Protein 2QML (pdb70)

Organism: Halalkalibacterium halodurans (strain ATCC BAA-125 / DSM 18197 / FERM 7344 / JCM 9153 / C-125) (NCBI:txid272558)

Sequence (184 aa):
DKLAPFEVFDHVVNKKLSFRHVTDDVDLHSWHEEHVIPYWKLNIPLVDYKKKHLQTFLNDDHQQTLVGAIINGVPSYWESYWVKEDIIANYYPFEEHDQGIHLLIGPQEEYLGQGLIYPLLLAIQQQKFQEPDTNTIVAEPDRRNKKIHVFKKCGFQPVKEVELPDKIGLLKCEQNNVFEEKRWSSDWKNKF

Radius of gyration: 15.86 Å; Cα contacts (8 Å, |Δi|>4): 292; chains: 1; bounding box: 46×38×34 Å

Structure (mmCIF, N/CA/C/O backbone):
data_2QML
#
_entry.id   2QML
#
_cell.length_a   80.780
_cell.length_b   80.780
_cell.length_c   70.560
_cell.angle_alpha   90.000
_cell.angle_beta   90.000
_cell.angle_gamma   90.000
#
_symmetry.space_group_name_H-M   'P 41 21 2'
#
loop_
_entity.id
_entity.type
_entity.pdbx_description
1 polymer 'BH2621 protein'
2 non-polymer 'CHLORIDE ION'
3 non-polymer GLYCEROL
4 water water
#
loop_
_atom_site.group_PDB
_atom_site.id
_atom_site.type_symbol
_atom_site.label_atom_id
_atom_site.label_alt_id
_atom_site.label_comp_id
_atom_site.label_asym_id
_atom_site.label_entity_id
_atom_site.label_seq_id
_atom_site.pdbx_PDB_ins_code
_atom_site.Cartn_x
_atom_site.Cartn_y
_atom_site.Cartn_z
_atom_site.occupancy
_atom_site.B_iso_or_equiv
_atom_site.auth_seq_id
_atom_site.auth_comp_id
_atom_site.auth_asym_id
_atom_site.auth_atom_id
_atom_site.pdbx_PDB_model_num
ATOM 1 N N . ASP A 1 6 ? 67.620 68.013 31.440 1.00 48.78 5 ASP A N 1
ATOM 2 C CA . ASP A 1 6 ? 66.662 67.878 30.312 1.00 43.69 5 ASP A CA 1
ATOM 3 C C . ASP A 1 6 ? 66.445 66.414 29.933 1.00 42.29 5 ASP A C 1
ATOM 4 O O . ASP A 1 6 ? 65.745 66.146 28.942 1.00 45.77 5 ASP A O 1
ATOM 6 N N . LYS A 1 7 ? 67.025 65.484 30.703 1.00 34.89 6 LYS A N 1
ATOM 7 C CA . LYS A 1 7 ? 67.009 64.053 30.337 1.00 34.85 6 LYS A CA 1
ATOM 8 C C . LYS A 1 7 ? 65.736 63.353 30.718 1.00 29.49 6 LYS A C 1
ATOM 9 O O . LYS A 1 7 ? 65.098 63.694 31.698 1.00 29.40 6 LYS A O 1
ATOM 15 N N . LEU A 1 8 ? 65.363 62.356 29.937 1.00 23.97 7 LEU A N 1
ATOM 16 C CA . LEU A 1 8 ? 64.192 61.574 30.229 1.00 23.56 7 LEU A CA 1
ATOM 17 C C . LEU A 1 8 ? 64.472 60.763 31.481 1.00 25.32 7 LEU A C 1
ATOM 18 O O . LEU A 1 8 ? 65.464 60.056 31.563 1.00 24.60 7 LEU A O 1
ATOM 23 N N . ALA A 1 9 ? 63.618 60.856 32.483 1.00 25.83 8 ALA A N 1
ATOM 24 C CA . ALA A 1 9 ? 63.866 60.155 33.726 1.00 25.88 8 ALA A CA 1
ATOM 25 C C . ALA A 1 9 ? 63.613 58.657 33.664 1.00 22.24 8 ALA A C 1
ATOM 26 O O . ALA A 1 9 ? 62.695 58.196 32.974 1.00 23.03 8 ALA A O 1
ATOM 28 N N . PRO A 1 10 ? 64.349 57.899 34.486 1.00 22.47 9 PRO A N 1
ATOM 29 C CA . PRO A 1 10 ? 64.044 56.473 34.623 1.00 23.24 9 PRO A CA 1
ATOM 30 C C . PRO A 1 10 ? 62.672 56.258 35.266 1.00 22.43 9 PRO A C 1
ATOM 31 O O . PRO A 1 10 ? 62.185 57.135 36.015 1.00 24.49 9 PRO A O 1
ATOM 35 N N . PHE A 1 11 ? 62.069 55.117 34.945 1.00 22.19 10 PHE A N 1
ATOM 36 C CA . PHE A 1 11 ? 60.749 54.810 35.451 1.00 20.56 10 PHE A CA 1
ATOM 37 C C . PHE A 1 11 ? 60.498 53.325 35.481 1.00 21.61 10 PHE A C 1
ATOM 38 O O . PHE A 1 11 ? 61.186 52.561 34.830 1.00 22.61 10 PHE A O 1
ATOM 46 N N . GLU A 1 12 ? 59.544 52.924 36.291 1.00 20.04 11 GLU A N 1
ATOM 47 C CA . GLU A 1 12 ? 59.104 51.545 36.390 1.00 21.98 11 GLU A CA 1
ATOM 48 C C . GLU A 1 12 ? 57.578 51.522 36.490 1.00 22.78 11 GLU A C 1
ATOM 49 O O . GLU A 1 12 ? 56.973 52.201 37.335 1.00 23.32 11 GLU A O 1
ATOM 55 N N . VAL A 1 13 ? 56.946 50.724 35.636 1.00 21.08 12 VAL A N 1
ATOM 56 C CA . VAL A 1 13 ? 55.485 5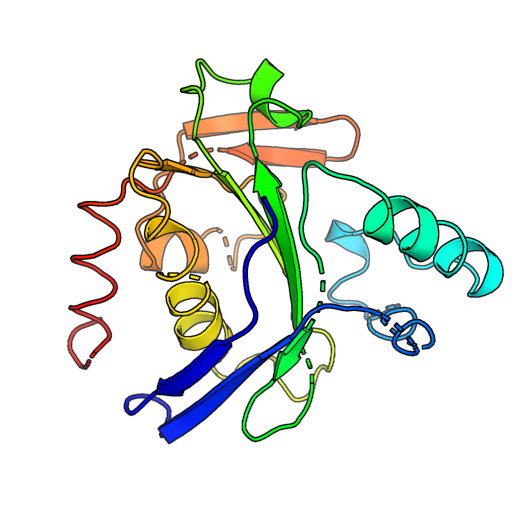0.591 35.645 1.00 23.29 12 VAL A CA 1
ATOM 57 C C . VAL A 1 13 ? 55.094 49.134 35.548 1.00 24.60 12 VAL A C 1
ATOM 58 O O . VAL A 1 13 ? 55.852 48.280 35.077 1.00 25.48 12 VAL A O 1
ATOM 62 N N . PHE A 1 14 ? 53.900 48.839 36.031 1.00 22.96 13 PHE A N 1
ATOM 63 C CA . PHE A 1 14 ? 53.300 47.543 35.814 1.00 25.14 13 PHE A CA 1
ATOM 64 C C . PHE A 1 14 ? 52.446 47.657 34.564 1.00 25.73 13 PHE A C 1
ATOM 65 O O . PHE A 1 14 ? 51.816 48.690 34.331 1.00 26.61 13 PHE A O 1
ATOM 73 N N . ASP A 1 15 ? 52.472 46.637 33.721 1.00 26.16 14 ASP A N 1
ATOM 74 C CA . ASP A 1 15 ? 51.515 46.584 32.603 1.00 25.39 14 ASP A CA 1
ATOM 75 C C . ASP A 1 15 ? 50.617 45.369 32.789 1.00 22.65 14 ASP A C 1
ATOM 76 O O . ASP A 1 15 ? 51.057 44.226 32.692 1.00 22.53 14 ASP A O 1
ATOM 81 N N . HIS A 1 16 ? 49.351 45.636 33.064 1.00 22.84 15 HIS A N 1
ATOM 82 C CA . HIS A 1 16 ? 48.408 44.590 33.410 1.00 22.46 15 HIS A CA 1
ATOM 83 C C . HIS A 1 16 ? 47.991 43.796 32.167 1.00 22.78 15 HIS A C 1
ATOM 84 O O . HIS A 1 16 ? 47.538 42.686 32.321 1.00 25.21 15 HIS A O 1
ATOM 91 N N . VAL A 1 17 ? 48.159 44.341 30.972 1.00 23.99 16 VAL A N 1
ATOM 92 C CA . VAL A 1 17 ? 47.791 43.645 29.751 1.00 24.42 16 VAL A CA 1
ATOM 93 C C . VAL A 1 17 ? 48.716 42.437 29.497 1.00 23.53 16 VAL A C 1
ATOM 94 O O . VAL A 1 17 ? 48.201 41.336 29.213 1.00 25.55 16 VAL A O 1
ATOM 98 N N . VAL A 1 18 ? 50.028 42.626 29.580 1.00 24.29 17 VAL A N 1
ATOM 99 C CA . VAL A 1 18 ? 50.993 41.542 29.420 1.00 25.48 17 VAL A CA 1
ATOM 100 C C . VAL A 1 18 ? 51.401 40.926 30.776 1.00 24.40 17 VAL A C 1
ATOM 101 O O . VAL A 1 18 ? 52.121 39.921 30.821 1.00 25.61 17 VAL A O 1
ATOM 105 N N . ASN A 1 19 ? 50.922 41.534 31.858 1.00 25.92 18 ASN A N 1
ATOM 106 C CA . ASN A 1 19 ? 51.198 41.120 33.230 1.00 27.23 18 ASN A CA 1
ATOM 107 C C . ASN A 1 19 ? 52.720 41.075 33.505 1.00 27.79 18 ASN A C 1
ATOM 108 O O . ASN A 1 19 ? 53.287 40.048 33.897 1.00 27.88 18 ASN A O 1
ATOM 113 N N . LYS A 1 20 ? 53.379 42.184 33.233 1.00 27.59 19 LYS A N 1
ATOM 114 C CA . LYS A 1 20 ? 54.800 42.311 33.420 1.00 28.08 19 LYS A CA 1
ATOM 115 C C . LYS A 1 20 ? 55.153 43.650 34.044 1.00 24.77 19 LYS A C 1
ATOM 116 O O . LYS A 1 20 ? 54.419 44.634 33.917 1.00 24.39 19 LYS A O 1
ATOM 122 N N . LYS A 1 21 ? 56.305 43.668 34.713 1.00 24.53 20 LYS A N 1
ATOM 123 C CA . LYS A 1 21 ? 56.939 44.873 35.227 1.00 25.57 20 LYS A CA 1
ATOM 124 C C . LYS A 1 21 ? 57.821 45.405 34.106 1.00 24.77 20 LYS A C 1
ATOM 125 O O . LYS A 1 21 ? 58.653 44.659 33.587 1.00 27.06 20 LYS A O 1
ATOM 131 N N . LEU A 1 22 ? 57.612 46.660 33.729 1.00 23.31 21 LEU A N 1
ATOM 132 C CA . LEU A 1 22 ? 58.418 47.329 32.722 1.00 23.41 21 LEU A CA 1
ATOM 133 C C . LEU A 1 22 ? 59.286 48.339 33.437 1.00 26.00 21 LEU A C 1
ATOM 134 O O . LEU A 1 22 ? 58.806 49.166 34.205 1.00 24.95 21 LEU A O 1
ATOM 139 N N . SER A 1 23 ? 60.573 48.271 33.196 1.00 22.66 22 SER A N 1
ATOM 140 C CA . SER A 1 23 ? 61.439 49.277 33.809 1.00 25.95 22 SER A CA 1
ATOM 141 C C . SER A 1 23 ? 62.501 49.776 32.834 1.00 26.91 22 SER A C 1
ATOM 142 O O . SER A 1 23 ? 63.077 49.041 32.025 1.00 27.11 22 SER A O 1
ATOM 145 N N . PHE A 1 24 ? 62.685 51.076 32.921 1.00 23.64 23 PHE A N 1
ATOM 146 C CA . PHE A 1 24 ? 63.596 51.820 32.041 1.00 24.06 23 PHE A CA 1
ATOM 147 C C . PHE A 1 24 ? 64.612 52.587 32.861 1.00 23.99 23 PHE A C 1
ATOM 148 O O . PHE A 1 24 ? 64.249 53.339 33.780 1.00 21.76 23 PHE A O 1
ATOM 156 N N . ARG A 1 25 ? 65.882 52.420 32.541 1.00 20.17 24 ARG A N 1
ATOM 157 C CA . ARG A 1 25 ? 66.956 53.072 33.245 1.00 21.65 24 ARG A CA 1
ATOM 158 C C . ARG A 1 25 ? 67.903 53.697 32.260 1.00 20.48 24 ARG A C 1
ATOM 159 O O . ARG A 1 25 ? 67.971 53.292 31.115 1.00 20.53 24 ARG A O 1
ATOM 167 N N . HIS A 1 26 ? 68.669 54.652 32.746 1.00 22.08 25 HIS A N 1
ATOM 168 C CA . HIS A 1 26 ? 69.713 55.273 31.953 1.00 21.93 25 HIS A CA 1
ATOM 169 C C . HIS A 1 26 ? 70.793 54.262 31.648 1.00 21.32 25 HIS A C 1
ATOM 170 O O . HIS A 1 26 ? 71.200 53.442 32.484 1.00 21.83 25 HIS A O 1
ATOM 177 N N . VAL A 1 27 ? 71.226 54.291 30.395 1.00 21.27 26 VAL A N 1
ATOM 178 C CA . VAL A 1 27 ? 72.381 53.534 30.004 1.00 20.37 26 VAL A CA 1
ATOM 179 C C . VAL A 1 27 ? 73.659 54.117 30.713 1.00 20.25 26 VAL A C 1
ATOM 180 O O . VAL A 1 27 ? 73.774 55.331 30.976 1.00 22.29 26 VAL A O 1
ATOM 184 N N . THR A 1 28 ? 74.612 53.239 30.993 1.00 22.70 27 THR A N 1
ATOM 185 C CA . THR A 1 28 ? 75.914 53.595 31.504 1.00 21.65 27 THR A CA 1
ATOM 186 C C . THR A 1 28 ? 76.977 52.852 30.709 1.00 24.76 27 THR A C 1
ATOM 187 O O . THR A 1 28 ? 76.674 51.951 29.962 1.00 23.47 27 THR A O 1
ATOM 199 N N . ASP A 1 30 ? 78.888 50.657 31.762 1.00 23.94 29 ASP A N 1
ATOM 200 C CA . ASP A 1 30 ? 78.866 49.247 32.140 1.00 25.06 29 ASP A CA 1
ATOM 201 C C . ASP A 1 30 ? 78.010 48.415 31.214 1.00 23.71 29 ASP A C 1
ATOM 202 O O . ASP A 1 30 ? 78.078 47.195 31.255 1.00 24.79 29 ASP A O 1
ATOM 207 N N . ASP A 1 31 ? 77.191 49.052 30.390 1.00 21.01 30 ASP A N 1
ATOM 208 C CA . ASP A 1 31 ? 76.320 48.355 29.470 1.00 21.66 30 ASP A CA 1
ATOM 209 C C . ASP A 1 31 ? 76.940 48.116 28.120 1.00 22.53 30 ASP A C 1
ATOM 210 O O . ASP A 1 31 ? 76.292 47.496 27.291 1.00 22.00 30 ASP A O 1
ATOM 215 N N . VAL A 1 32 ? 78.196 48.503 27.943 1.00 21.49 31 VAL A N 1
ATOM 216 C CA . VAL A 1 32 ? 78.786 48.485 26.605 1.00 21.80 31 VAL A CA 1
ATOM 217 C C . VAL A 1 32 ? 78.862 47.094 26.003 1.00 21.17 31 VAL A C 1
ATOM 218 O O . VAL A 1 32 ? 78.595 46.968 24.800 1.00 19.50 31 VAL A O 1
ATOM 222 N N . ASP A 1 33 ? 79.244 46.078 26.765 1.00 20.86 32 ASP A N 1
ATOM 223 C CA . ASP A 1 33 ? 79.336 44.734 26.193 1.00 22.38 32 ASP A CA 1
ATOM 224 C C . ASP A 1 33 ? 77.957 44.203 25.757 1.00 19.25 32 ASP A C 1
ATOM 225 O O . ASP A 1 33 ? 7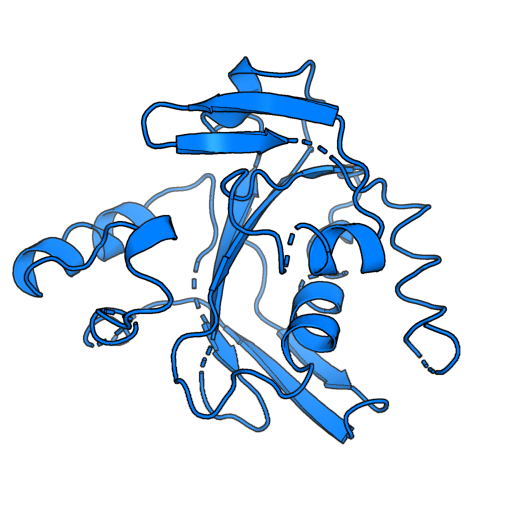7.818 43.572 24.700 1.00 21.36 32 ASP A O 1
ATOM 238 N N . LEU A 1 35 ? 75.203 45.986 25.034 1.00 21.03 34 LEU A N 1
ATOM 239 C CA . LEU A 1 35 ? 74.696 46.789 23.921 1.00 22.55 34 LEU A CA 1
ATOM 240 C C . LEU A 1 35 ? 75.434 46.411 22.615 1.00 21.40 34 LEU A C 1
ATOM 241 O O . LEU A 1 35 ? 74.824 46.283 21.531 1.00 19.18 34 LEU A O 1
ATOM 246 N N . HIS A 1 36 ? 76.751 46.223 22.715 1.00 21.99 35 HIS A N 1
ATOM 247 C CA . HIS A 1 36 ? 77.574 45.778 21.569 1.00 22.31 35 HIS A CA 1
ATOM 248 C C . HIS A 1 36 ? 77.057 44.452 20.986 1.00 22.57 35 HIS A C 1
ATOM 249 O O . HIS A 1 36 ? 76.954 44.280 19.780 1.00 20.31 35 HIS A O 1
ATOM 256 N N . SER A 1 37 ? 76.692 43.512 21.857 1.00 20.69 36 SER A N 1
ATOM 257 C CA . SER A 1 37 ? 76.098 42.237 21.441 1.00 22.19 36 SER A CA 1
ATOM 258 C C . SER A 1 37 ? 74.753 42.468 20.701 1.00 21.50 36 SER A C 1
ATOM 259 O O . SER A 1 37 ? 74.492 41.889 19.624 1.00 19.83 36 SER A O 1
ATOM 262 N N . TRP A 1 38 ? 73.915 43.332 21.237 1.00 21.18 37 TRP A N 1
ATOM 263 C CA . TRP A 1 38 ? 72.646 43.644 20.570 1.00 21.26 37 TRP A CA 1
ATOM 264 C C . TRP A 1 38 ? 72.838 44.246 19.185 1.00 19.75 37 TRP A C 1
ATOM 265 O O . TRP A 1 38 ? 72.087 43.906 18.251 1.00 21.61 37 TRP A O 1
ATOM 284 N N . HIS A 1 40 ? 75.090 43.563 17.145 1.00 20.42 39 HIS A N 1
ATOM 285 C CA . HIS A 1 40 ? 75.515 42.512 16.248 1.00 22.17 39 HIS A CA 1
ATOM 286 C C . HIS A 1 40 ? 74.372 41.527 15.923 1.00 22.83 39 HIS A C 1
ATOM 287 O O . HIS A 1 40 ? 74.568 40.552 15.222 1.00 23.61 39 HIS A O 1
ATOM 294 N N . GLU A 1 41 ? 73.168 41.761 16.423 1.00 21.71 40 GLU A N 1
ATOM 295 C CA . GLU A 1 41 ? 72.050 40.878 16.086 1.00 22.84 40 GLU A CA 1
ATOM 296 C C . GLU A 1 41 ? 71.618 41.1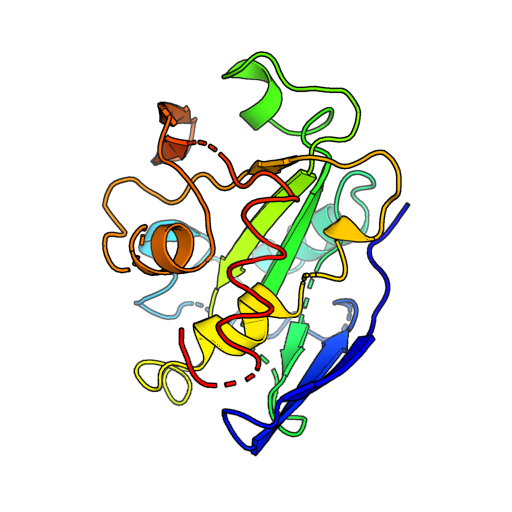19 14.652 1.00 21.65 40 GLU A C 1
ATOM 297 O O . GLU A 1 41 ? 71.499 42.283 14.212 1.00 22.22 40 GLU A O 1
ATOM 303 N N . GLU A 1 42 ? 71.274 40.043 13.946 1.00 23.04 41 GLU A N 1
ATOM 304 C CA . GLU A 1 42 ? 70.903 40.134 12.529 1.00 24.86 41 GLU A CA 1
ATOM 305 C C . GLU A 1 42 ? 69.683 40.980 12.297 1.00 23.00 41 GLU A C 1
ATOM 306 O O . GLU A 1 42 ? 69.607 41.649 11.269 1.00 24.59 41 GLU A O 1
ATOM 312 N N . HIS A 1 43 ? 68.720 41.003 13.225 1.00 23.61 42 HIS A N 1
ATOM 313 C CA . HIS A 1 43 ? 67.531 41.840 13.053 1.00 23.69 42 HIS A CA 1
ATOM 314 C C . HIS A 1 43 ? 67.764 43.338 13.322 1.00 25.12 42 HIS A C 1
ATOM 315 O O . HIS A 1 43 ? 66.921 44.152 13.046 1.00 28.21 42 HIS A O 1
ATOM 322 N N . VAL A 1 44 ? 68.902 43.674 13.925 1.00 24.61 43 VAL A N 1
ATOM 323 C CA . VAL A 1 44 ? 69.239 45.036 14.275 1.00 21.91 43 VAL A CA 1
ATOM 324 C C . VAL A 1 44 ? 70.185 45.705 13.257 1.00 22.27 43 VAL A C 1
ATOM 325 O O . VAL A 1 44 ? 69.963 46.869 12.894 1.00 22.56 43 VAL A O 1
ATOM 329 N N . ILE A 1 45 ? 71.160 44.942 12.776 1.00 22.90 44 ILE A N 1
ATOM 330 C CA . ILE A 1 45 ? 72.231 45.430 11.898 1.00 22.52 44 ILE A CA 1
ATOM 331 C C . ILE A 1 45 ? 71.727 46.286 10.716 1.00 22.82 44 ILE A C 1
ATOM 332 O O . ILE A 1 45 ? 72.215 47.379 10.496 1.00 22.68 44 ILE A O 1
ATOM 337 N N . PRO A 1 46 ? 70.711 45.800 9.976 1.00 23.45 45 PRO A N 1
ATOM 338 C CA . PRO A 1 46 ? 70.316 46.604 8.794 1.00 25.96 45 PRO A CA 1
ATOM 339 C C . PRO A 1 46 ? 69.810 47.994 9.079 1.00 25.97 45 PRO A C 1
ATOM 340 O O . PRO A 1 46 ? 69.925 48.857 8.214 1.00 26.13 45 PRO A O 1
ATOM 344 N N . TYR A 1 47 ? 69.272 48.209 10.273 1.00 21.93 46 TYR A N 1
ATOM 345 C CA . TYR A 1 47 ? 68.664 49.462 10.646 1.00 24.38 46 TYR A CA 1
ATOM 346 C C . TYR A 1 47 ? 69.558 50.368 11.490 1.00 27.41 46 TYR A C 1
ATOM 347 O O . TYR A 1 47 ? 69.380 51.572 11.495 1.00 30.23 46 TYR A O 1
ATOM 356 N N . TRP A 1 48 ? 70.503 49.796 12.197 1.00 23.53 47 TRP A N 1
ATOM 357 C CA . TRP A 1 48 ? 71.397 50.531 13.098 1.00 24.10 47 TRP A CA 1
ATOM 358 C C . TRP A 1 48 ? 72.823 50.664 12.594 1.00 25.86 47 TRP A C 1
ATOM 359 O O . TRP A 1 48 ? 73.478 51.674 12.882 1.00 24.07 47 TRP A O 1
ATOM 370 N N . LYS A 1 49 ? 73.306 49.651 11.864 1.00 23.79 48 LYS A N 1
ATOM 371 C CA . LYS A 1 49 ? 74.613 49.685 11.233 1.00 25.60 48 LYS A CA 1
ATOM 372 C C . LYS A 1 49 ? 75.733 49.934 12.243 1.00 23.53 48 LYS A C 1
ATOM 373 O O . LYS A 1 49 ? 76.660 50.709 11.986 1.00 25.30 48 LYS A O 1
ATOM 379 N N . LEU A 1 50 ? 75.611 49.321 13.423 1.00 21.48 49 LEU A N 1
ATOM 380 C CA . LEU A 1 50 ? 76.623 49.470 14.493 1.00 21.27 49 LEU A CA 1
ATOM 381 C C . LEU A 1 50 ? 77.267 48.127 14.871 1.00 21.95 49 LEU A C 1
ATOM 382 O O . LEU A 1 50 ? 77.743 47.943 16.006 1.00 22.84 49 LEU A O 1
ATOM 387 N N . ASN A 1 51 ? 77.338 47.224 13.892 1.00 25.64 50 ASN A N 1
ATOM 388 C CA . ASN A 1 51 ? 78.040 45.958 14.038 1.00 23.64 50 ASN A CA 1
ATOM 389 C C . ASN A 1 51 ? 79.514 46.268 13.771 1.00 24.30 50 ASN A C 1
ATOM 390 O O . ASN A 1 51 ? 80.077 45.968 12.745 1.00 25.14 50 ASN A O 1
ATOM 395 N N . ILE A 1 52 ? 80.099 46.903 14.763 1.00 21.46 51 ILE A N 1
ATOM 396 C CA . ILE A 1 52 ? 81.467 47.374 14.737 1.00 20.19 51 ILE A CA 1
ATOM 397 C C . ILE A 1 52 ? 82.266 46.790 15.905 1.00 19.47 51 ILE A C 1
ATOM 398 O O . ILE A 1 52 ? 81.663 46.259 16.881 1.00 21.99 51 ILE A O 1
ATOM 403 N N . PRO A 1 53 ? 83.612 46.873 15.830 1.00 20.71 52 PRO A N 1
ATOM 404 C CA . PRO A 1 53 ? 84.451 46.393 16.928 1.00 20.35 52 PRO A CA 1
ATOM 405 C C . PRO A 1 53 ? 84.079 47.043 18.253 1.00 20.87 52 PRO A C 1
ATOM 406 O O . PRO A 1 53 ? 83.632 48.225 18.300 1.00 20.50 52 PRO A O 1
ATOM 410 N N . LEU A 1 54 ? 84.198 46.256 19.321 1.00 20.10 53 LEU A N 1
ATOM 411 C CA . LEU A 1 54 ? 83.901 46.714 20.681 1.00 20.79 53 LEU A CA 1
ATOM 412 C C . LEU A 1 54 ? 84.635 48.042 21.027 1.00 21.65 53 LEU A C 1
ATOM 413 O O . LEU A 1 54 ? 84.008 48.929 21.572 1.00 20.27 53 LEU A O 1
ATOM 418 N N . VAL A 1 55 ? 85.903 48.191 20.626 1.00 22.27 54 VAL A N 1
ATOM 419 C CA . VAL A 1 55 ? 86.664 49.399 20.899 1.00 22.85 54 VAL A CA 1
ATOM 420 C C . VAL A 1 55 ? 85.974 50.642 20.315 1.00 21.88 54 VAL A C 1
ATOM 421 O O . VAL A 1 55 ? 85.894 51.683 20.954 1.00 20.61 54 VAL A O 1
ATOM 425 N N . ASP A 1 56 ? 85.455 50.503 19.113 1.00 21.11 55 ASP A N 1
ATOM 426 C CA . ASP A 1 56 ? 84.764 51.602 18.449 1.00 20.95 55 ASP A CA 1
ATOM 427 C C . ASP A 1 56 ? 83.401 51.829 19.077 1.00 21.98 55 ASP A C 1
ATOM 428 O O . ASP A 1 56 ? 83.002 52.996 19.285 1.00 20.85 55 ASP A O 1
ATOM 433 N N . TYR A 1 57 ? 82.666 50.739 19.337 1.00 21.38 56 TYR A N 1
ATOM 434 C CA . TYR A 1 57 ? 81.355 50.866 19.961 1.00 20.74 56 TYR A CA 1
ATOM 435 C C . TYR A 1 57 ? 81.478 51.604 21.302 1.00 21.73 56 TYR A C 1
ATOM 436 O O . TYR A 1 57 ? 80.657 52.454 21.586 1.00 20.94 56 TYR A O 1
ATOM 445 N N . LYS A 1 58 ? 82.506 51.304 22.085 1.00 22.00 57 LYS A N 1
ATOM 446 C CA . LYS A 1 58 ? 82.772 52.009 23.346 1.00 22.10 57 LYS A CA 1
ATOM 447 C C . LYS A 1 58 ? 82.884 53.539 23.141 1.00 22.28 57 LYS A C 1
ATOM 448 O O . LYS A 1 58 ? 82.229 54.326 23.851 1.00 22.10 57 LYS A O 1
ATOM 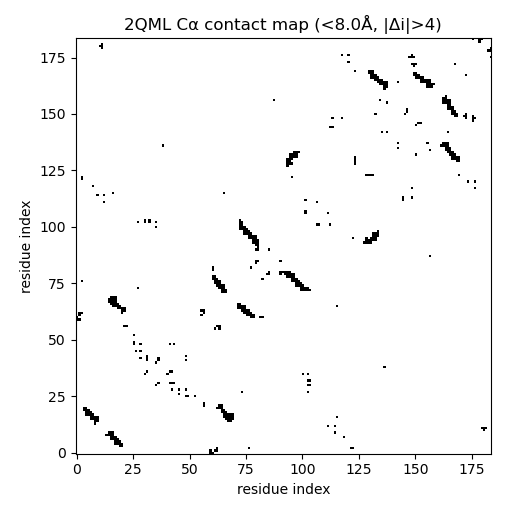454 N N A LYS A 1 59 ? 83.662 53.942 22.140 0.50 20.45 58 LYS A N 1
ATOM 455 N N B LYS A 1 59 ? 83.653 53.948 22.163 0.50 20.13 58 LYS A N 1
ATOM 456 C CA A LYS A 1 59 ? 83.883 55.358 21.824 0.50 22.15 58 LYS A CA 1
ATOM 457 C CA B LYS A 1 59 ? 83.817 55.330 21.868 0.50 21.11 58 LYS A CA 1
ATOM 458 C C A LYS A 1 59 ? 82.574 56.012 21.378 0.50 22.57 58 LYS A C 1
ATOM 459 C C B LYS A 1 59 ? 82.531 55.979 21.428 0.50 21.72 58 LYS A C 1
ATOM 460 O O A LYS A 1 59 ? 82.303 57.166 21.703 0.50 20.70 58 LYS A O 1
ATOM 461 O O B LYS A 1 59 ? 82.254 57.059 21.785 0.50 20.42 58 LYS A O 1
ATOM 472 N N . HIS A 1 60 ? 81.791 55.296 20.588 1.00 20.64 59 HIS A N 1
ATOM 473 C CA . HIS A 1 60 ? 80.501 55.802 20.174 1.00 19.26 59 HIS A CA 1
ATOM 474 C C . HIS A 1 60 ? 79.529 55.956 21.352 1.00 21.93 59 HIS A C 1
ATOM 475 O O . HIS A 1 60 ? 78.870 56.986 21.491 1.00 20.22 59 HIS A O 1
ATOM 482 N N . LEU A 1 61 ? 79.414 54.921 22.160 1.00 21.51 60 LEU A N 1
ATOM 483 C CA . LEU A 1 61 ? 78.506 54.971 23.287 1.00 22.24 60 LEU A CA 1
ATOM 484 C C . LEU A 1 61 ? 78.879 56.114 24.229 1.00 22.53 60 LEU A C 1
ATOM 485 O O . LEU A 1 61 ? 78.004 56.869 24.679 1.00 22.70 60 LEU A O 1
ATOM 490 N N . GLN A 1 62 ? 80.157 56.283 24.511 1.00 21.90 61 GLN A N 1
ATOM 491 C CA . GLN A 1 62 ? 80.632 57.397 25.342 1.00 23.55 61 GLN A CA 1
ATOM 492 C C . GLN A 1 62 ? 80.228 58.749 24.790 1.00 24.35 61 GLN A C 1
ATOM 493 O O . GLN A 1 62 ? 79.735 59.601 25.521 1.00 23.65 61 GLN A O 1
ATOM 499 N N . THR A 1 63 ? 80.360 58.935 23.477 1.00 23.40 62 THR A N 1
ATOM 500 C CA . THR A 1 63 ? 80.008 60.187 22.853 1.00 22.53 62 THR A CA 1
ATOM 501 C C . THR A 1 63 ? 78.496 60.442 23.015 1.00 22.99 62 THR A C 1
ATOM 502 O O . THR A 1 63 ? 78.091 61.542 23.380 1.00 21.56 62 THR A O 1
ATOM 506 N N . PHE A 1 64 ? 77.677 59.436 22.775 1.00 22.40 63 PHE A N 1
ATOM 507 C CA . PHE A 1 64 ? 76.216 59.560 22.886 1.00 21.83 63 PHE A CA 1
ATOM 508 C C . PHE A 1 64 ? 75.785 59.802 24.313 1.00 23.21 63 PHE A C 1
ATOM 509 O O . PHE A 1 64 ? 74.890 60.579 24.529 1.00 24.25 63 PHE A O 1
ATOM 517 N N . LEU A 1 65 ? 76.472 59.211 25.273 1.00 20.50 64 LEU A N 1
ATOM 518 C CA . LEU A 1 65 ? 76.154 59.441 26.705 1.00 22.99 64 LEU A CA 1
ATOM 519 C C . LEU A 1 65 ? 76.484 60.864 27.138 1.00 26.64 64 LEU A C 1
ATOM 520 O O . LEU A 1 65 ? 75.845 61.380 28.059 1.00 28.91 64 LEU A O 1
ATOM 525 N N . ASN A 1 66 ? 77.425 61.518 26.471 1.00 26.71 65 ASN A N 1
ATOM 526 C CA . ASN A 1 66 ? 77.794 62.904 26.764 1.00 27.64 65 ASN A CA 1
ATOM 527 C C . ASN A 1 66 ? 77.016 63.916 25.899 1.00 30.21 65 ASN A C 1
ATOM 528 O O . ASN A 1 66 ? 77.296 65.095 25.994 1.00 36.34 65 ASN A O 1
ATOM 533 N N . ASP A 1 67 ? 76.064 63.473 25.074 1.00 27.70 66 ASP A N 1
ATOM 534 C CA . ASP A 1 67 ? 75.255 64.285 24.129 1.00 28.54 66 ASP A CA 1
ATOM 535 C C . ASP A 1 67 ? 74.033 64.784 24.869 1.00 36.70 66 ASP A C 1
ATOM 536 O O . ASP A 1 67 ? 73.235 63.997 25.376 1.00 35.31 66 ASP A O 1
ATOM 541 N N . ASP A 1 68 ? 73.866 66.100 24.872 1.00 37.79 67 ASP A N 1
ATOM 542 C CA . ASP A 1 68 ? 72.830 66.720 25.691 1.00 38.40 67 ASP A CA 1
ATOM 543 C C . ASP A 1 68 ? 71.431 66.775 25.092 1.00 34.38 67 ASP A C 1
ATOM 544 O O . ASP A 1 68 ? 70.497 67.066 25.808 1.00 34.76 67 ASP A O 1
ATOM 549 N N . HIS A 1 69 ? 71.279 66.507 23.801 1.00 33.29 68 HIS A N 1
ATOM 550 C CA . HIS A 1 69 ? 69.952 66.522 23.198 1.00 33.27 68 HIS A CA 1
ATOM 551 C C . HIS A 1 69 ? 69.244 65.182 23.304 1.00 30.70 68 HIS A C 1
ATOM 552 O O . HIS A 1 69 ? 68.115 65.087 22.837 1.00 29.54 68 HIS A O 1
ATOM 559 N N A GLN A 1 70 ? 69.890 64.159 23.892 0.50 29.42 69 GLN A N 1
ATOM 560 N N B GLN A 1 70 ? 69.854 64.193 23.974 0.50 29.81 69 GLN A N 1
ATOM 561 C CA A GLN A 1 70 ? 69.280 62.847 23.981 0.50 26.02 69 GLN A CA 1
ATOM 562 C CA B GLN A 1 70 ? 69.286 62.871 24.016 0.50 26.97 69 GLN A CA 1
ATOM 563 C C A GLN A 1 70 ? 69.554 62.097 25.297 0.50 23.66 69 GLN A C 1
ATOM 564 C C B GLN A 1 70 ? 69.545 62.109 25.322 0.50 24.07 69 GLN A C 1
ATOM 565 O O A GLN A 1 70 ? 70.477 62.413 26.034 0.50 24.73 69 GLN A O 1
ATOM 566 O O B GLN A 1 70 ? 70.461 62.414 26.072 0.50 25.04 69 GLN A O 1
ATOM 577 N N . THR A 1 71 ? 68.676 61.121 25.555 1.00 22.21 70 THR A N 1
ATOM 578 C CA . THR A 1 71 ? 68.741 60.216 26.693 1.00 22.18 70 THR A CA 1
ATOM 579 C C . THR A 1 71 ? 68.762 58.805 26.143 1.00 21.26 70 THR A C 1
ATOM 580 O O . THR A 1 71 ? 67.930 58.469 25.298 1.00 21.47 70 THR A O 1
ATOM 584 N N . LEU A 1 72 ? 69.753 58.012 26.555 1.00 19.84 71 LEU A N 1
ATOM 585 C CA . LEU A 1 72 ? 69.859 56.591 26.203 1.00 21.11 71 LEU A CA 1
ATOM 586 C C . LEU A 1 72 ? 69.328 55.765 27.337 1.00 19.81 71 LEU A C 1
ATOM 587 O O . LEU A 1 72 ? 69.776 55.946 28.502 1.00 20.04 71 LEU A O 1
ATOM 608 N N . VAL A 1 74 ? 67.874 51.656 28.712 1.00 19.81 73 VAL A N 1
ATOM 609 C CA . VAL A 1 74 ? 67.693 50.240 28.602 1.00 21.91 73 VAL A CA 1
ATOM 610 C C . VAL A 1 74 ? 66.280 50.013 29.106 1.00 20.97 73 VAL A C 1
ATOM 611 O O . VAL A 1 74 ? 65.948 50.522 30.206 1.00 22.02 73 VAL A O 1
ATOM 615 N N . GLY A 1 75 ? 65.459 49.238 28.397 1.00 21.69 74 GLY A N 1
ATOM 616 C CA . GLY A 1 75 ? 64.156 48.831 28.856 1.00 20.85 74 GLY A CA 1
ATOM 617 C C . GLY A 1 75 ? 64.198 47.325 29.195 1.00 21.81 74 GLY A C 1
ATOM 618 O O . GLY A 1 75 ? 64.825 46.532 28.488 1.00 22.01 74 GLY A O 1
ATOM 619 N N . ALA A 1 76 ? 63.552 46.964 30.297 1.00 22.97 75 ALA A N 1
ATOM 620 C CA . ALA A 1 76 ? 63.557 45.624 30.827 1.00 20.52 75 ALA A CA 1
ATOM 621 C C . ALA A 1 76 ? 62.151 45.111 31.120 1.00 20.47 75 ALA A C 1
ATOM 622 O O . ALA A 1 76 ? 61.239 45.897 31.390 1.00 22.27 75 ALA A O 1
ATOM 624 N N A ILE A 1 77 ? 61.977 43.796 31.035 0.50 21.50 76 ILE A N 1
ATOM 625 N N B ILE A 1 77 ? 61.998 43.785 31.028 0.50 21.56 76 ILE A N 1
ATOM 626 C CA A ILE A 1 77 ? 60.713 43.155 31.353 0.50 22.63 76 ILE A CA 1
ATOM 627 C CA B ILE A 1 77 ? 60.766 43.055 31.305 0.50 23.80 76 ILE A CA 1
ATOM 628 C C A ILE A 1 77 ? 61.034 42.203 32.482 0.50 22.28 76 ILE A C 1
ATOM 629 C C B ILE A 1 77 ? 61.062 42.182 32.495 0.50 22.81 76 ILE A C 1
ATOM 630 O O A ILE A 1 77 ? 61.891 41.330 32.350 0.50 21.48 76 ILE A O 1
ATOM 631 O O B ILE A 1 77 ? 61.938 41.321 32.416 0.50 21.51 76 ILE A O 1
ATOM 640 N N . ASN A 1 78 ? 60.391 42.429 33.618 1.00 24.50 77 ASN A N 1
ATOM 641 C CA . ASN A 1 78 ? 60.644 41.663 34.820 1.00 22.76 77 ASN A CA 1
ATOM 642 C C . ASN A 1 78 ? 62.125 41.645 35.181 1.00 23.71 77 ASN A C 1
ATOM 643 O O . ASN A 1 78 ? 62.695 40.613 35.564 1.00 26.27 77 ASN A O 1
ATOM 648 N N . GLY A 1 79 ? 62.734 42.817 35.009 1.00 24.42 78 GLY A N 1
ATOM 649 C CA . GLY A 1 79 ? 64.124 43.027 35.307 1.00 22.08 78 GLY A CA 1
ATOM 650 C C . GLY A 1 79 ? 65.147 42.630 34.275 1.00 22.69 78 GLY A C 1
ATOM 651 O O . GLY A 1 79 ? 66.278 43.054 34.385 1.00 25.31 78 GLY A O 1
ATOM 652 N N . VAL A 1 80 ? 64.740 41.844 33.258 1.00 23.35 79 VAL A N 1
ATOM 653 C CA . VAL A 1 80 ? 65.668 41.387 32.235 1.00 23.26 79 VAL A CA 1
ATOM 654 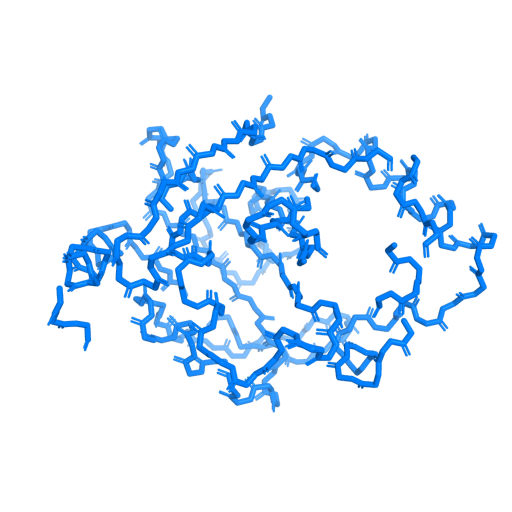C C . VAL A 1 80 ? 65.794 42.454 31.161 1.00 23.45 79 VAL A C 1
ATOM 655 O O . VAL A 1 80 ? 64.817 42.794 30.547 1.00 23.32 79 VAL A O 1
ATOM 659 N N . PRO A 1 81 ? 66.995 42.985 30.958 1.00 21.69 80 PRO A N 1
ATOM 660 C CA . PRO A 1 81 ? 67.211 44.054 29.986 1.00 21.00 80 PRO A CA 1
ATOM 661 C C . PRO A 1 81 ? 67.095 43.472 28.577 1.00 20.36 80 PRO A C 1
ATOM 662 O O . PRO A 1 81 ? 67.669 42.421 28.281 1.00 22.46 80 PRO A O 1
ATOM 674 N N . SER A 1 83 ? 65.943 45.818 25.557 1.00 21.00 82 SER A N 1
ATOM 675 C CA . SER A 1 83 ? 65.661 46.870 24.598 1.00 22.30 82 SER A CA 1
ATOM 676 C C . SER A 1 83 ? 66.506 48.117 24.865 1.00 19.65 82 SER A C 1
ATOM 677 O O . SER A 1 83 ? 66.909 48.415 26.000 1.00 20.41 82 SER A O 1
ATOM 680 N N . TYR A 1 84 ? 66.786 48.831 23.800 1.00 20.23 83 TYR A N 1
ATOM 681 C CA . TYR A 1 84 ? 67.614 50.027 23.822 1.00 20.53 83 TYR A CA 1
ATOM 682 C C . TYR A 1 84 ? 66.792 51.140 23.165 1.00 21.65 83 TYR A C 1
ATOM 683 O O . TYR A 1 84 ? 66.143 50.914 22.138 1.00 20.56 83 TYR A O 1
ATOM 692 N N . TRP A 1 85 ? 66.920 52.325 23.739 1.00 21.47 84 TRP A N 1
ATOM 693 C CA . TRP A 1 85 ? 66.115 53.465 23.387 1.00 21.15 84 TRP A CA 1
ATOM 694 C C . TRP A 1 85 ? 66.949 54.735 23.365 1.00 20.90 84 TRP A C 1
ATOM 695 O O . TRP A 1 85 ? 67.797 54.972 24.244 1.00 20.86 84 TRP A O 1
ATOM 706 N N . GLU A 1 86 ? 66.743 55.550 22.336 1.00 20.59 85 GLU A N 1
ATOM 707 C CA . GLU A 1 86 ? 67.300 56.892 22.287 1.00 19.71 85 GLU A CA 1
ATOM 708 C C . GLU A 1 86 ? 66.084 57.826 22.200 1.00 21.98 85 GLU A C 1
ATOM 709 O O . GLU A 1 86 ? 65.359 57.854 21.241 1.00 21.13 85 GLU A O 1
ATOM 715 N N . SER A 1 87 ? 65.902 58.601 23.234 1.00 22.54 86 SER A N 1
ATOM 716 C CA . SER A 1 87 ? 64.883 59.658 23.344 1.00 22.59 86 SER A CA 1
ATOM 717 C C . SER A 1 87 ? 65.560 61.022 23.073 1.00 24.18 86 SER A C 1
ATOM 718 O O . SER A 1 87 ? 66.543 61.388 23.727 1.00 23.61 86 SER A O 1
ATOM 721 N N . TYR A 1 88 ? 65.038 61.827 22.135 1.00 22.14 87 TYR A N 1
ATOM 722 C CA . TYR A 1 88 ? 65.711 63.065 21.769 1.00 25.69 87 TYR A CA 1
ATOM 723 C C . TYR A 1 88 ? 64.768 64.222 21.460 1.00 23.64 87 TYR A C 1
ATOM 724 O O . 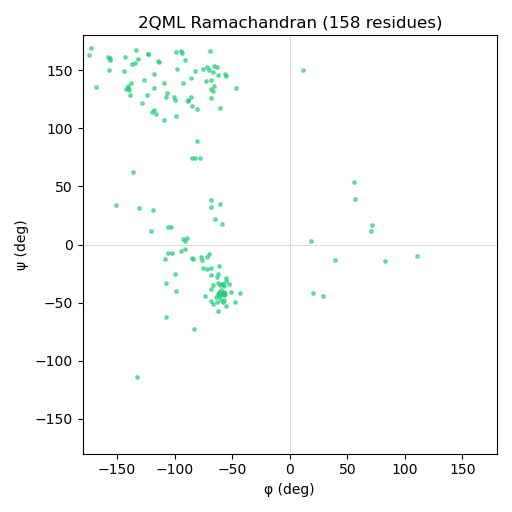TYR A 1 88 ? 63.580 64.016 21.262 1.00 23.07 87 TYR A O 1
ATOM 733 N N . TRP A 1 89 ? 65.337 65.437 21.513 1.00 22.98 88 TRP A N 1
ATOM 734 C CA . TRP A 1 89 ? 64.670 66.658 21.101 1.00 23.33 88 TRP A CA 1
ATOM 735 C C . TRP A 1 89 ? 64.868 66.840 19.616 1.00 22.05 88 TRP A C 1
ATOM 736 O O . TRP A 1 89 ? 66.000 66.813 19.096 1.00 23.92 88 TRP A O 1
ATOM 747 N N . VAL A 1 90 ? 63.755 67.026 18.906 1.00 22.97 89 VAL A N 1
ATOM 748 C CA . VAL A 1 90 ? 63.821 67.203 17.458 1.00 22.55 89 VAL A CA 1
ATOM 749 C C . VAL A 1 90 ? 64.699 68.408 17.110 1.00 22.94 89 VAL A C 1
ATOM 750 O O . VAL A 1 90 ? 65.516 68.316 16.181 1.00 23.70 89 VAL A O 1
ATOM 754 N N . LYS A 1 91 ? 64.572 69.516 17.862 1.00 25.81 90 LYS A N 1
ATOM 755 C CA . LYS A 1 91 ? 65.251 70.758 17.529 1.00 29.57 90 LYS A CA 1
ATOM 756 C C . LYS A 1 91 ? 66.752 70.589 17.332 1.00 26.88 90 LYS A C 1
ATOM 757 O O . LYS A 1 91 ? 67.333 71.256 16.500 1.00 29.32 90 LYS A O 1
ATOM 763 N N . GLU A 1 92 ? 67.354 69.684 18.086 1.00 27.75 91 GLU A N 1
ATOM 764 C CA . GLU A 1 92 ? 68.792 69.483 17.983 1.00 30.66 91 GLU A CA 1
ATOM 765 C C . GLU A 1 92 ? 69.184 68.233 17.186 1.00 31.26 91 GLU A C 1
ATOM 766 O O . GLU A 1 92 ? 70.330 67.813 17.220 1.00 32.84 91 GLU A O 1
ATOM 770 N N . ASP A 1 93 ? 68.228 67.672 16.440 1.00 27.75 92 ASP A N 1
ATOM 771 C CA . ASP A 1 93 ? 68.420 66.465 15.723 1.00 24.81 92 ASP A CA 1
ATOM 772 C C . ASP A 1 93 ? 68.366 66.709 14.210 1.00 24.24 92 ASP A C 1
ATOM 773 O O . ASP A 1 93 ? 67.755 67.688 13.763 1.00 24.43 92 ASP A O 1
ATOM 778 N N . ILE A 1 94 ? 68.984 65.810 13.452 1.00 23.80 93 ILE A N 1
ATOM 779 C CA . ILE A 1 94 ? 68.961 65.863 11.986 1.00 25.08 93 ILE A CA 1
ATOM 780 C C . ILE A 1 94 ? 67.530 65.900 11.433 1.00 24.10 93 ILE A C 1
ATOM 781 O O . ILE A 1 94 ? 67.264 66.561 10.422 1.00 25.90 93 ILE A O 1
ATOM 786 N N . ILE A 1 95 ? 66.583 65.275 12.124 1.00 21.55 94 ILE A N 1
ATOM 787 C CA . ILE A 1 95 ? 65.215 65.186 11.552 1.00 23.23 94 ILE A CA 1
ATOM 788 C C . ILE A 1 95 ? 64.515 66.567 11.502 1.00 22.96 94 ILE A C 1
ATOM 789 O O . ILE A 1 95 ? 63.601 66.743 10.704 1.00 23.26 94 ILE A O 1
ATOM 794 N N . ALA A 1 96 ? 64.972 67.552 12.298 1.00 21.01 95 ALA A N 1
ATOM 795 C CA . ALA A 1 96 ? 64.447 68.919 12.285 1.00 23.84 95 ALA A CA 1
ATOM 796 C C . ALA A 1 96 ? 64.504 69.546 10.888 1.00 22.73 95 ALA A C 1
ATOM 797 O O . ALA A 1 96 ? 63.750 70.427 10.581 1.00 23.71 95 ALA A O 1
ATOM 799 N N . ASN A 1 97 ? 65.456 69.138 10.081 1.00 24.00 96 ASN A N 1
ATOM 800 C CA . ASN A 1 97 ? 65.598 69.661 8.721 1.00 23.78 96 ASN A CA 1
ATOM 801 C C . ASN A 1 97 ? 64.535 69.210 7.728 1.00 23.11 96 ASN A C 1
ATOM 802 O O . ASN A 1 97 ? 64.468 69.742 6.637 1.00 25.12 96 ASN A O 1
ATOM 807 N N . TYR A 1 98 ? 63.714 68.240 8.091 1.00 21.82 97 TYR A N 1
ATOM 808 C CA . TYR A 1 98 ? 62.779 67.618 7.152 1.00 20.84 97 TYR A CA 1
ATOM 809 C C . TYR A 1 98 ? 61.311 67.976 7.292 1.00 23.19 97 TYR A C 1
ATOM 810 O O . TYR A 1 98 ? 60.513 67.562 6.453 1.00 24.96 97 TYR A O 1
ATOM 819 N N . TYR A 1 99 ? 60.928 68.706 8.338 1.00 21.32 98 TYR A N 1
ATOM 820 C CA . TYR A 1 99 ? 59.552 69.079 8.511 1.00 21.29 98 TYR A CA 1
ATOM 821 C C . TYR A 1 99 ? 59.526 70.328 9.430 1.00 22.49 98 TYR A C 1
ATOM 822 O O . TYR A 1 99 ? 60.517 70.619 10.087 1.00 22.46 98 TYR A O 1
ATOM 831 N N . PRO A 1 100 ? 58.419 71.096 9.435 1.00 24.40 99 PRO A N 1
ATOM 832 C CA . PRO A 1 100 ? 58.283 72.321 10.252 1.00 25.95 99 PRO A CA 1
ATOM 833 C C . PRO A 1 100 ? 57.995 71.973 11.713 1.00 23.65 99 PRO A C 1
ATOM 834 O O . PRO A 1 100 ? 56.881 72.087 12.203 1.00 27.65 99 PRO A O 1
ATOM 838 N N . PHE A 1 101 ? 59.040 71.507 12.377 1.00 23.93 100 PHE A N 1
ATOM 839 C CA . PHE A 1 101 ? 58.963 71.068 13.764 1.00 22.60 100 PHE A CA 1
ATOM 840 C C . PHE A 1 101 ? 58.592 72.220 14.683 1.00 24.57 100 PHE A C 1
ATOM 841 O O . PHE A 1 101 ? 58.879 73.387 14.405 1.00 24.89 100 PHE A O 1
ATOM 849 N N . GLU A 1 102 ? 57.968 71.861 15.790 1.00 24.66 101 GLU A N 1
ATOM 850 C CA . GLU A 1 102 ? 57.695 72.786 16.877 1.00 24.98 101 GLU A CA 1
ATOM 851 C C . GLU A 1 102 ? 58.808 72.578 17.909 1.00 26.47 101 GLU A C 1
ATOM 852 O O . GLU A 1 102 ? 59.386 71.509 18.042 1.00 23.74 101 GLU A O 1
ATOM 855 N N . GLU A 1 103 ? 59.099 73.652 18.629 1.00 25.93 102 GLU A N 1
ATOM 856 C CA . GLU A 1 103 ? 60.190 73.755 19.592 1.00 28.73 102 GLU A CA 1
ATOM 857 C C . GLU A 1 103 ? 60.397 72.566 20.525 1.00 24.73 102 GLU A C 1
ATOM 858 O O . GLU A 1 103 ? 61.522 72.156 20.769 1.00 25.95 102 GLU A O 1
ATOM 864 N N . HIS A 1 104 ? 59.304 72.009 21.025 1.00 24.63 103 HIS A N 1
ATOM 865 C CA . HIS A 1 104 ? 59.365 70.919 22.017 1.00 24.68 103 HIS A CA 1
ATOM 866 C C . HIS A 1 104 ? 59.025 69.551 21.460 1.00 22.89 103 HIS A C 1
ATOM 867 O O . HIS A 1 104 ? 58.808 68.626 22.199 1.00 22.29 103 HIS A O 1
ATOM 874 N N . ASP A 1 105 ? 59.020 69.406 20.141 1.00 22.25 104 ASP A N 1
ATOM 875 C CA . ASP A 1 105 ? 58.799 68.101 19.560 1.00 21.79 104 ASP A CA 1
ATOM 876 C C . ASP A 1 105 ? 59.916 67.166 19.996 1.00 19.62 104 ASP A C 1
ATOM 877 O O . ASP A 1 105 ? 61.058 67.574 20.090 1.00 22.71 104 ASP A O 1
ATOM 882 N N . GLN A 1 106 ? 59.583 65.897 20.185 1.00 20.32 105 GLN A N 1
ATOM 883 C CA . GLN A 1 106 ? 60.534 64.896 20.559 1.00 22.02 105 GLN A CA 1
ATOM 884 C C . GLN A 1 106 ? 60.514 63.771 19.521 1.00 23.45 105 GLN A C 1
ATOM 885 O O . GLN A 1 106 ? 59.588 63.645 18.707 1.00 22.48 105 GLN A O 1
ATOM 891 N N . GLY A 1 107 ? 61.557 62.963 19.574 1.00 22.11 106 GLY A N 1
ATOM 892 C CA . GLY A 1 107 ? 61.695 61.774 18.759 1.00 21.90 106 GLY A CA 1
ATOM 893 C C . GLY A 1 107 ? 62.139 60.561 19.523 1.00 23.18 106 GLY A C 1
ATOM 894 O O . GLY A 1 107 ? 62.526 60.658 20.692 1.00 20.86 106 GLY A O 1
ATOM 895 N N . ILE A 1 108 ? 62.031 59.402 18.875 1.00 22.83 107 ILE A N 1
ATOM 896 C CA . ILE A 1 108 ? 62.379 58.142 19.490 1.00 22.95 107 ILE A CA 1
ATOM 897 C C . ILE A 1 108 ? 63.056 57.191 18.518 1.00 22.53 107 ILE A C 1
ATOM 898 O O . ILE A 1 108 ? 62.664 57.095 17.329 1.00 21.66 107 ILE A O 1
ATOM 903 N N . HIS A 1 109 ? 64.141 56.588 18.976 1.00 21.57 108 HIS A N 1
ATOM 904 C CA . HIS A 1 109 ? 64.785 55.486 18.282 1.00 23.69 108 HIS A CA 1
ATOM 905 C C . HIS A 1 109 ? 64.707 54.290 19.223 1.00 23.22 108 HIS A C 1
ATOM 906 O O . HIS A 1 109 ? 64.786 54.472 20.451 1.00 22.66 108 HIS A O 1
ATOM 913 N N . LEU A 1 110 ? 64.569 53.078 18.691 1.00 21.25 109 LEU A N 1
ATOM 914 C CA . LEU A 1 110 ? 64.459 51.889 19.548 1.00 20.47 109 LEU A CA 1
ATOM 915 C C . LEU A 1 110 ? 64.874 50.611 18.867 1.00 20.30 109 LEU A C 1
ATOM 916 O O . LEU A 1 110 ? 64.938 50.531 17.639 1.00 21.28 109 LEU A O 1
ATOM 921 N N . LEU A 1 111 ? 65.180 49.607 19.679 1.00 21.43 110 LEU A N 1
ATOM 922 C CA . LEU A 1 111 ? 65.450 48.248 19.226 1.00 21.92 110 LEU A CA 1
ATOM 923 C C . LEU A 1 111 ? 65.196 47.282 20.372 1.00 21.91 110 LEU A C 1
ATOM 924 O O . LEU A 1 111 ? 65.387 47.666 21.553 1.00 20.47 110 LEU A O 1
ATOM 929 N N . ILE A 1 112 ? 64.789 46.068 20.019 1.00 22.20 111 ILE A N 1
ATOM 930 C CA . ILE A 1 112 ? 64.747 44.915 20.894 1.00 23.02 111 ILE A CA 1
ATOM 931 C C . ILE A 1 112 ? 66.007 44.134 20.550 1.00 21.18 111 ILE A C 1
ATOM 932 O O . ILE A 1 112 ? 66.253 43.794 19.398 1.00 23.14 111 ILE A O 1
ATOM 937 N N . GLY A 1 113 ? 66.829 43.860 21.555 1.00 20.21 112 GLY A N 1
ATOM 938 C CA . GLY A 1 113 ? 68.126 43.185 21.371 1.00 21.01 112 GLY A CA 1
ATOM 939 C C . GLY A 1 113 ? 68.057 41.666 21.293 1.00 21.84 112 GLY A C 1
ATOM 940 O O . GLY A 1 113 ? 68.225 41.090 20.225 1.00 23.00 112 GLY A O 1
ATOM 941 N N . PRO A 1 114 ? 67.807 41.012 22.433 1.00 21.07 113 PRO A N 1
ATOM 942 C CA . PRO A 1 114 ? 67.779 39.538 22.441 1.00 21.26 113 PRO A CA 1
ATOM 943 C C . PRO A 1 114 ? 66.629 38.962 21.641 1.00 21.10 113 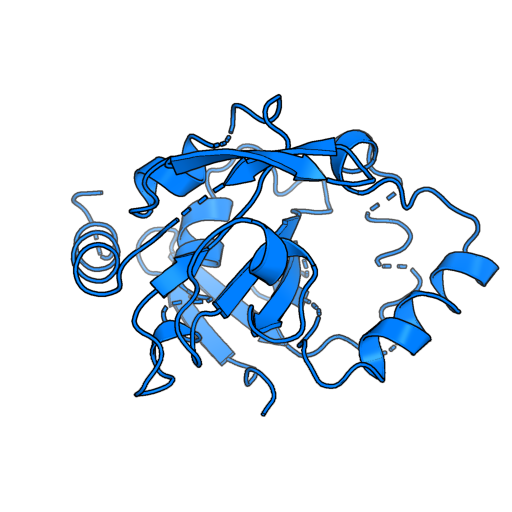PRO A C 1
ATOM 944 O O . PRO A 1 114 ? 65.466 39.400 21.742 1.00 24.00 113 PRO A O 1
ATOM 948 N N . GLN A 1 115 ? 66.970 37.984 20.804 1.00 23.53 114 GLN A N 1
ATOM 949 C CA . GLN A 1 115 ? 65.984 37.280 19.992 1.00 23.49 114 GLN A CA 1
ATOM 950 C C . GLN A 1 115 ? 64.858 36.696 20.805 1.00 23.28 114 GLN A C 1
ATOM 951 O O . GLN A 1 115 ? 63.710 36.657 20.333 1.00 23.41 114 GLN A O 1
ATOM 957 N N A GLU A 1 116 ? 65.168 36.271 22.047 0.50 24.78 115 GLU A N 1
ATOM 958 N N B GLU A 1 116 ? 65.203 36.310 22.027 0.50 25.59 115 GLU A N 1
ATOM 959 C CA A GLU A 1 116 ? 64.169 35.661 22.926 0.50 25.25 115 GLU A CA 1
ATOM 960 C CA B GLU A 1 116 ? 64.311 35.719 22.971 0.50 26.20 115 GLU A CA 1
ATOM 961 C C A GLU A 1 116 ? 63.069 36.630 23.360 0.50 24.54 115 GLU A C 1
ATOM 962 C C B GLU A 1 116 ? 63.071 36.595 23.204 0.50 25.30 115 GLU A C 1
ATOM 963 O O A GLU A 1 116 ? 62.120 36.224 24.026 0.50 25.49 115 GLU A O 1
ATOM 964 O O B GLU A 1 116 ? 61.994 36.069 23.455 0.50 26.60 115 GLU A O 1
ATOM 975 N N . TYR A 1 117 ? 63.211 37.915 23.025 1.00 22.58 116 TYR A N 1
ATOM 976 C CA . TYR A 1 117 ? 62.141 38.892 23.299 1.00 22.42 116 TYR A CA 1
ATOM 977 C C . TYR A 1 117 ? 61.427 39.401 22.059 1.00 24.64 116 TYR A C 1
ATOM 978 O O . TYR A 1 117 ? 60.592 40.307 22.149 1.00 25.17 116 TYR A O 1
ATOM 987 N N . LEU A 1 118 ? 61.723 38.798 20.914 1.00 23.95 117 LEU A N 1
ATOM 988 C CA . LEU A 1 118 ? 61.024 39.131 19.679 1.00 24.76 117 LEU A CA 1
ATOM 989 C C . LEU A 1 118 ? 59.810 38.222 19.486 1.00 25.69 117 LEU A C 1
ATOM 990 O O . LEU A 1 118 ? 59.741 37.105 20.010 1.00 26.84 117 LEU A O 1
ATOM 995 N N . GLY A 1 119 ? 58.878 38.701 18.679 1.00 26.29 118 GLY A N 1
ATOM 996 C CA . GLY A 1 119 ? 57.733 37.914 18.265 1.00 25.60 118 GLY A CA 1
ATOM 997 C C . GLY A 1 119 ? 56.689 37.643 19.293 1.00 28.39 118 GLY A C 1
ATOM 998 O O . GLY A 1 119 ? 55.860 36.772 19.101 1.00 29.39 118 GLY A O 1
ATOM 999 N N . GLN A 1 120 ? 56.692 38.387 20.381 1.00 28.55 119 GLN A N 1
ATOM 1000 C CA . GLN A 1 120 ? 55.756 38.171 21.462 1.00 28.25 119 GLN A CA 1
ATOM 1001 C C . GLN A 1 120 ? 54.856 39.358 21.792 1.00 26.65 119 GLN A C 1
ATOM 1002 O O . GLN A 1 120 ? 54.143 39.315 22.770 1.00 30.67 119 GLN A O 1
ATOM 1008 N N . GLY A 1 121 ? 54.847 40.353 20.924 1.00 27.04 120 GLY A N 1
ATOM 1009 C CA . GLY A 1 121 ? 54.055 41.565 21.101 1.00 28.85 120 GLY A CA 1
ATOM 1010 C C . GLY A 1 121 ? 54.547 42.486 22.206 1.00 27.32 120 GLY A C 1
ATOM 1011 O O . GLY A 1 121 ? 53.838 43.394 22.581 1.00 30.47 120 GLY A O 1
ATOM 1012 N N . LEU A 1 122 ? 55.754 42.242 22.724 1.00 27.72 121 LEU A N 1
ATOM 1013 C CA . LEU A 1 122 ? 56.299 43.023 23.841 1.00 27.46 121 LEU A CA 1
ATOM 1014 C C . LEU A 1 122 ? 56.694 44.423 23.447 1.00 23.53 121 LEU A C 1
ATOM 1015 O O . LEU A 1 122 ? 56.773 45.286 24.326 1.00 23.33 121 LEU A O 1
ATOM 1020 N N . ILE A 1 123 ? 56.942 44.706 22.167 1.00 23.17 122 ILE A N 1
ATOM 1021 C CA . ILE A 1 123 ? 57.217 46.098 21.804 1.00 22.45 122 ILE A CA 1
ATOM 1022 C C . ILE A 1 123 ? 56.081 47.053 22.165 1.00 21.59 122 ILE A C 1
ATOM 1023 O O . ILE A 1 123 ? 56.355 48.205 22.508 1.00 22.84 122 ILE A O 1
ATOM 1028 N N . TYR A 1 124 ? 54.825 46.624 22.093 1.00 21.77 123 TYR A N 1
ATOM 1029 C CA . TYR A 1 124 ? 53.702 47.538 22.378 1.00 23.36 123 TYR A CA 1
ATOM 1030 C C . TYR A 1 124 ? 53.671 48.097 23.782 1.00 22.86 123 TYR A C 1
ATOM 1031 O O . TYR A 1 124 ? 53.702 49.320 23.942 1.00 23.34 123 TYR A O 1
ATOM 1040 N N . PRO A 1 125 ? 53.643 47.249 24.820 1.00 22.88 124 PRO A N 1
ATOM 1041 C CA . PRO A 1 125 ? 53.632 47.845 26.174 1.00 23.76 124 PRO A CA 1
ATOM 1042 C C . PRO A 1 125 ? 54.874 48.704 26.478 1.00 22.16 124 PRO A C 1
ATOM 1043 O O . PRO A 1 125 ? 54.785 49.713 27.195 1.00 19.38 124 PRO A O 1
ATOM 1047 N N . LEU A 1 126 ? 56.026 48.308 25.950 1.00 21.08 125 LEU A N 1
ATOM 1048 C CA . LEU A 1 126 ? 57.255 49.069 26.166 1.00 21.07 125 LEU A CA 1
ATOM 1049 C C . LEU A 1 126 ? 57.202 50.431 25.492 1.00 21.25 125 LEU A C 1
ATOM 1050 O O . LEU A 1 126 ? 57.483 51.455 26.116 1.00 19.96 125 LEU A O 1
ATOM 1055 N N . LEU A 1 127 ? 56.864 50.443 24.208 1.00 23.26 126 LEU A N 1
ATOM 1056 C CA . LEU A 1 127 ? 56.764 51.690 23.478 1.00 21.29 126 LEU A CA 1
ATOM 1057 C C . LEU A 1 127 ? 55.684 52.604 24.071 1.00 20.66 126 LEU A C 1
ATOM 1058 O O . LEU A 1 127 ? 55.935 53.811 24.215 1.00 21.99 126 LEU A O 1
ATOM 1063 N N . LEU A 1 128 ? 54.525 52.064 24.426 1.00 21.01 127 LEU A N 1
ATOM 1064 C CA . LEU A 1 128 ? 53.467 52.872 25.006 1.00 22.95 127 LEU A CA 1
ATOM 1065 C C . LEU A 1 128 ? 53.942 53.484 26.303 1.00 22.66 127 LEU A C 1
ATOM 1066 O O . LEU A 1 128 ? 53.666 54.657 26.560 1.00 21.41 127 LEU A O 1
ATOM 1071 N N . ALA A 1 129 ? 54.679 52.720 27.117 1.00 21.23 128 ALA A N 1
ATOM 1072 C CA . ALA A 1 129 ? 55.182 53.255 28.402 1.00 22.08 128 ALA A CA 1
ATOM 1073 C C . ALA A 1 129 ? 56.156 54.430 28.244 1.00 21.51 128 ALA A C 1
ATOM 1074 O O . ALA A 1 129 ? 56.022 55.484 28.899 1.00 20.85 128 ALA A O 1
ATOM 1076 N N . ILE A 1 130 ? 57.154 54.266 27.394 1.00 21.56 129 ILE A N 1
ATOM 1077 C CA . ILE A 1 130 ? 58.144 55.319 27.199 1.00 20.93 129 ILE A CA 1
ATOM 1078 C C . ILE A 1 130 ? 57.509 56.526 26.510 1.00 22.01 129 ILE A C 1
ATOM 1079 O O . ILE A 1 130 ? 57.869 57.657 26.853 1.00 20.41 129 ILE A O 1
ATOM 1100 N N . GLN A 1 132 ? 54.409 57.550 26.850 1.00 22.26 131 GLN A N 1
ATOM 1101 C CA . GLN A 1 132 ? 53.659 58.202 27.895 1.00 21.84 131 GLN A CA 1
ATOM 1102 C C . GLN A 1 132 ? 54.581 59.081 28.753 1.00 21.64 131 GLN A C 1
ATOM 1103 O O . GLN A 1 132 ? 54.260 60.240 29.030 1.00 20.40 131 GLN A O 1
ATOM 1109 N N A GLN A 1 133 ? 55.746 58.579 29.121 0.50 19.83 132 GLN A N 1
ATOM 1110 N N B GLN A 1 133 ? 55.740 58.551 29.116 0.50 20.51 132 GLN A N 1
ATOM 1111 C CA A GLN A 1 133 ? 56.636 59.370 29.979 0.50 21.45 132 GLN A CA 1
ATOM 1112 C CA B GLN A 1 133 ? 56.682 59.309 29.930 0.50 20.56 132 GLN A CA 1
ATOM 1113 C C A GLN A 1 133 ? 57.314 60.542 29.222 0.50 20.34 132 GLN A C 1
ATOM 1114 C C B GLN A 1 133 ? 57.105 60.577 29.191 0.50 19.57 132 GLN A C 1
ATOM 1115 O O A GLN A 1 133 ? 57.627 61.570 29.789 0.50 21.44 132 GLN A O 1
ATOM 1116 O O B GLN A 1 133 ? 56.946 61.703 29.731 0.50 15.89 132 GLN A O 1
ATOM 1127 N N . LYS A 1 134 ? 57.528 60.401 27.925 1.00 19.13 133 LYS A N 1
ATOM 1128 C CA . LYS A 1 134 ? 58.005 61.498 27.108 1.00 20.20 133 LYS A CA 1
ATOM 1129 C C . LYS A 1 134 ? 56.930 62.577 26.963 1.00 20.05 133 LYS A C 1
ATOM 1130 O O . LYS A 1 134 ? 57.243 63.767 27.003 1.00 22.22 133 LYS A O 1
ATOM 1136 N N . PHE A 1 135 ? 55.672 62.168 26.812 1.00 20.71 134 PHE A N 1
ATOM 1137 C CA . PHE A 1 135 ? 54.552 63.125 26.672 1.00 19.64 134 PHE A CA 1
ATOM 1138 C C . PHE A 1 135 ? 54.236 63.890 27.953 1.00 20.46 134 PHE A C 1
ATOM 1139 O O . PHE A 1 135 ? 53.457 64.857 27.920 1.00 21.34 134 PHE A O 1
ATOM 1147 N N . GLN A 1 136 ? 54.856 63.526 29.085 1.00 21.19 135 GLN A N 1
ATOM 1148 C CA . GLN A 1 136 ? 54.614 64.309 30.280 1.00 21.16 135 GLN A CA 1
ATOM 1149 C C . GLN A 1 136 ? 55.374 65.629 30.284 1.00 22.57 135 GLN A C 1
ATOM 1150 O O . GLN A 1 136 ? 55.159 66.452 31.176 1.00 23.23 135 GLN A O 1
ATOM 1156 N N . GLU A 1 137 ? 56.300 65.829 29.357 1.00 22.63 136 GLU A N 1
ATOM 1157 C CA . GLU A 1 137 ? 56.880 67.173 29.152 1.00 20.68 136 GLU A CA 1
ATOM 1158 C C . GLU A 1 137 ? 55.718 68.115 28.760 1.00 23.46 136 GLU A C 1
ATOM 1159 O O . GLU A 1 137 ? 55.069 67.898 27.757 1.00 21.58 136 GLU A O 1
ATOM 1165 N N . PRO A 1 138 ? 55.424 69.153 29.571 1.00 22.60 137 PRO A N 1
ATOM 1166 C CA . PRO A 1 138 ? 54.178 69.923 29.267 1.00 23.73 137 PRO A CA 1
ATOM 1167 C C . PRO A 1 138 ? 54.081 70.539 27.871 1.00 24.85 137 PRO A C 1
ATOM 1168 O O . PRO A 1 138 ? 53.004 70.538 27.304 1.00 27.61 137 PRO A O 1
ATOM 1172 N N . ASP A 1 139 ? 55.177 71.012 27.313 1.00 23.98 138 ASP A N 1
ATOM 1173 C CA . ASP A 1 139 ? 55.055 71.670 26.020 1.00 26.03 138 ASP A CA 1
ATOM 1174 C C . ASP A 1 139 ? 55.224 70.728 24.836 1.00 23.33 138 ASP A C 1
ATOM 1175 O O . ASP A 1 139 ? 55.068 71.163 23.694 1.00 25.80 138 ASP A O 1
ATOM 1180 N N . THR A 1 140 ? 55.528 69.464 25.085 1.00 23.15 139 THR A N 1
ATOM 1181 C CA . THR A 1 140 ? 55.621 68.508 23.968 1.00 21.09 139 THR A CA 1
ATOM 1182 C C . THR A 1 140 ? 54.242 68.012 23.548 1.00 22.31 139 THR A C 1
ATOM 1183 O O . THR A 1 140 ? 53.559 67.347 24.319 1.00 24.19 139 THR A O 1
ATOM 1187 N N . ASN A 1 141 ? 53.847 68.320 22.310 1.00 21.23 140 ASN A N 1
ATOM 1188 C CA . ASN A 1 141 ? 52.561 67.854 21.770 1.00 22.26 140 ASN A CA 1
ATOM 1189 C C . ASN A 1 141 ? 52.702 66.786 20.716 1.00 21.54 140 ASN A C 1
ATOM 1190 O O . ASN A 1 141 ? 51.727 66.134 20.363 1.00 22.77 140 ASN A O 1
ATOM 1195 N N . THR A 1 142 ? 53.919 66.593 20.226 1.00 24.08 141 THR A N 1
ATOM 1196 C CA . THR A 1 142 ? 54.162 65.680 19.115 1.00 23.06 141 THR A CA 1
ATOM 1197 C C . THR A 1 142 ? 55.432 64.912 19.330 1.00 22.19 141 THR A C 1
ATOM 1198 O O . THR A 1 142 ? 56.459 65.493 19.737 1.00 24.16 141 THR A O 1
ATOM 1202 N N . ILE A 1 143 ? 55.374 63.600 19.084 1.00 22.08 142 ILE A N 1
ATOM 1203 C CA . ILE A 1 143 ? 56.554 62.753 19.064 1.00 22.64 142 ILE A CA 1
ATOM 1204 C C . ILE A 1 143 ? 56.666 62.168 17.646 1.00 21.98 142 ILE A C 1
ATOM 1205 O O . ILE A 1 143 ? 55.688 61.742 17.084 1.00 22.64 142 ILE A O 1
ATOM 1210 N N . VAL A 1 144 ? 57.874 62.188 17.091 1.00 18.80 143 VAL A N 1
ATOM 1211 C CA . VAL A 1 144 ? 58.141 61.697 15.757 1.00 21.48 143 VAL A CA 1
ATOM 1212 C C . VAL A 1 144 ? 59.048 60.469 15.790 1.00 21.44 143 VAL A C 1
ATOM 1213 O O . VAL A 1 144 ? 59.788 60.193 16.744 1.00 23.35 143 VAL A O 1
ATOM 1217 N N . ALA A 1 145 ? 58.955 59.717 14.710 1.00 20.12 144 ALA A N 1
ATOM 1218 C CA . ALA A 1 145 ? 59.764 58.521 14.463 1.00 19.79 144 ALA A CA 1
ATOM 1219 C C . ALA A 1 145 ? 60.054 58.514 12.947 1.00 22.51 144 ALA A C 1
ATOM 1220 O O . ALA A 1 145 ? 59.265 59.058 12.135 1.00 22.37 144 ALA A O 1
ATOM 1222 N N . GLU A 1 146 ? 61.218 57.961 12.590 1.00 21.70 145 GLU A N 1
ATOM 1223 C CA . GLU A 1 146 ? 61.634 57.831 11.185 1.00 23.74 145 GLU A CA 1
ATOM 1224 C C . GLU A 1 146 ? 62.221 56.441 10.922 1.00 23.29 145 GLU A C 1
ATOM 1225 O O . GLU A 1 146 ? 63.366 56.348 10.487 1.00 25.68 145 GLU A O 1
ATOM 1231 N N . PRO A 1 147 ? 61.392 55.382 11.102 1.00 21.20 146 PRO A N 1
ATOM 1232 C CA . PRO A 1 147 ? 61.843 54.049 10.804 1.00 22.49 146 PRO A CA 1
ATOM 1233 C C . PRO A 1 147 ? 62.321 53.955 9.347 1.00 21.51 146 PRO A C 1
ATOM 1234 O O . PRO A 1 147 ? 61.759 54.654 8.484 1.00 20.84 146 PRO A O 1
ATOM 1238 N N . ASP A 1 148 ? 63.321 53.125 9.076 1.00 20.39 147 ASP A N 1
ATOM 1239 C CA . ASP A 1 148 ? 63.669 52.778 7.723 1.00 21.49 147 ASP A CA 1
ATOM 1240 C C . ASP A 1 148 ? 62.387 52.417 6.970 1.00 22.75 147 ASP A C 1
ATOM 1241 O O . ASP A 1 148 ? 61.551 51.639 7.488 1.00 21.23 147 ASP A O 1
ATOM 1246 N N . ARG A 1 149 ? 62.213 52.918 5.744 1.00 20.12 148 ARG A N 1
ATOM 1247 C CA . ARG A 1 149 ? 60.966 52.655 5.016 1.00 22.53 148 ARG A CA 1
ATOM 1248 C C . ARG A 1 149 ? 60.685 51.175 4.737 1.00 21.53 148 ARG A C 1
ATOM 1249 O O . ARG A 1 149 ? 59.531 50.769 4.453 1.00 23.65 148 ARG A O 1
ATOM 1257 N N . ARG A 1 150 ? 61.727 50.359 4.832 1.00 21.44 149 ARG A N 1
ATOM 1258 C CA . ARG A 1 150 ? 61.611 48.924 4.633 1.00 24.83 149 ARG A CA 1
ATOM 1259 C C . ARG A 1 150 ? 61.178 48.148 5.882 1.00 25.01 149 ARG A C 1
ATOM 1260 O O . ARG A 1 150 ? 60.890 46.935 5.780 1.00 25.04 149 ARG A O 1
ATOM 1268 N N . ASN A 1 151 ? 61.189 48.795 7.038 1.00 24.10 150 ASN A N 1
ATOM 1269 C CA . ASN A 1 151 ? 60.849 48.129 8.286 1.00 22.17 150 ASN A CA 1
ATOM 1270 C C . ASN A 1 151 ? 59.334 48.141 8.455 1.00 23.65 150 ASN A C 1
ATOM 1271 O O . ASN A 1 151 ? 58.760 48.896 9.270 1.00 22.82 150 ASN A O 1
ATOM 1276 N N . LYS A 1 152 ? 58.682 47.286 7.679 1.00 23.47 151 LYS A N 1
ATOM 1277 C CA . LYS A 1 152 ? 57.216 47.233 7.673 1.00 24.62 151 LYS A CA 1
ATOM 1278 C C . LYS A 1 152 ? 56.645 46.911 9.056 1.00 22.24 151 LYS A C 1
ATOM 1279 O O . LYS A 1 152 ? 55.613 47.502 9.462 1.00 26.07 151 LYS A O 1
ATOM 1284 N N . LYS A 1 153 ? 57.292 46.006 9.793 1.00 26.29 152 LYS A N 1
ATOM 1285 C CA . LYS A 1 153 ? 56.824 45.647 11.142 1.00 24.89 152 LYS A CA 1
ATOM 1286 C C . LYS A 1 153 ? 56.794 46.871 12.047 1.00 24.66 152 LYS A C 1
ATOM 1287 O O . LYS A 1 153 ? 55.784 47.123 12.686 1.00 24.84 152 LYS A O 1
ATOM 1298 N N . ILE A 1 155 ? 56.846 50.122 11.210 1.00 21.13 154 ILE A N 1
ATOM 1299 C CA . ILE A 1 155 ? 55.878 51.090 10.694 1.00 20.90 154 ILE A CA 1
ATOM 1300 C C . ILE A 1 155 ? 54.480 50.675 11.189 1.00 22.09 154 ILE A C 1
ATOM 1301 O O . ILE A 1 155 ? 53.690 51.510 11.648 1.00 23.03 154 ILE A O 1
ATOM 1306 N N . HIS A 1 156 ? 54.162 49.393 11.110 1.00 20.78 155 HIS A N 1
ATOM 1307 C CA . HIS A 1 156 ? 52.870 48.902 11.629 1.00 23.18 155 HIS A CA 1
ATOM 1308 C C . HIS A 1 156 ? 52.687 49.167 13.133 1.00 2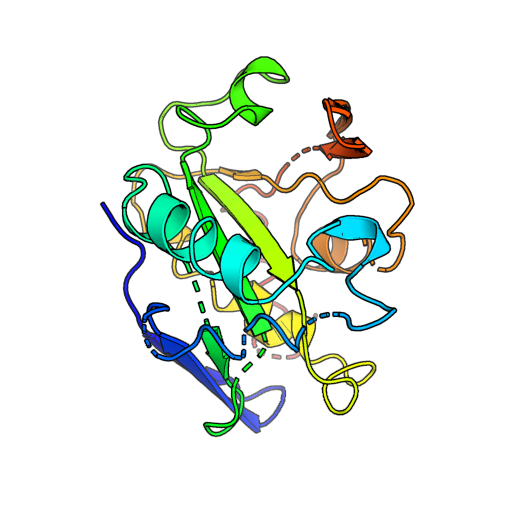1.42 155 HIS A C 1
ATOM 1309 O O . HIS A 1 156 ? 51.634 49.644 13.564 1.00 22.41 155 HIS A O 1
ATOM 1316 N N . VAL A 1 157 ? 53.697 48.838 13.919 1.00 21.60 156 VAL A N 1
ATOM 1317 C CA . VAL A 1 157 ? 53.666 49.028 15.362 1.00 23.09 156 VAL A CA 1
ATOM 1318 C C . VAL A 1 157 ? 53.426 50.533 15.657 1.00 23.11 156 VAL A C 1
ATOM 1319 O O . VAL A 1 157 ? 52.557 50.902 16.459 1.00 22.99 156 VAL A O 1
ATOM 1323 N N . PHE A 1 158 ? 54.209 51.398 15.014 1.00 20.86 157 PHE A N 1
ATOM 1324 C CA . PHE A 1 158 ? 54.057 52.839 15.195 1.00 21.35 157 PHE A CA 1
ATOM 1325 C C . PHE A 1 158 ? 52.630 53.266 14.843 1.00 21.00 157 PHE A C 1
ATOM 1326 O O . PHE A 1 158 ? 51.991 53.986 15.607 1.00 22.11 157 PHE A O 1
ATOM 1334 N N . LYS A 1 159 ? 52.089 52.826 13.711 1.00 20.95 158 LYS A N 1
ATOM 1335 C CA . LYS A 1 159 ? 50.710 53.183 13.370 1.00 25.11 158 LYS A CA 1
ATOM 1336 C C . LYS A 1 159 ? 49.722 52.750 14.456 1.00 25.54 158 LYS A C 1
ATOM 1337 O O . LYS A 1 159 ? 48.820 53.500 14.814 1.00 23.82 158 LYS A O 1
ATOM 1343 N N . LYS A 1 160 ? 49.899 51.537 14.989 1.00 24.01 159 LYS A N 1
ATOM 1344 C CA . LYS A 1 160 ? 49.014 51.001 16.017 1.00 25.28 159 LYS A CA 1
ATOM 1345 C C . LYS A 1 160 ? 49.083 51.838 17.275 1.00 25.31 159 LYS A C 1
ATOM 1346 O O . LYS A 1 160 ? 48.101 51.893 18.023 1.00 27.95 159 LYS A O 1
ATOM 1352 N N . CYS A 1 161 ? 50.214 52.495 17.521 1.00 24.43 160 CYS A N 1
ATOM 1353 C CA . CYS A 1 161 ? 50.377 53.386 18.677 1.00 24.36 160 CYS A CA 1
ATOM 1354 C C . CYS A 1 161 ? 49.986 54.839 18.443 1.00 25.93 160 CYS A C 1
ATOM 1355 O O . CYS A 1 161 ? 50.185 55.659 19.333 1.00 28.25 160 CYS A O 1
ATOM 1358 N N . GLY A 1 162 ? 49.427 55.162 17.278 1.00 23.38 161 GLY A N 1
ATOM 1359 C CA . GLY A 1 162 ? 48.940 56.509 17.023 1.00 24.38 161 GLY A CA 1
ATOM 1360 C C . GLY A 1 162 ? 49.726 57.326 16.009 1.00 26.90 161 GLY A C 1
ATOM 1361 O O . GLY A 1 162 ? 49.272 58.395 15.631 1.00 28.71 161 GLY A O 1
ATOM 1362 N N . PHE A 1 163 ? 50.882 56.831 15.590 1.00 23.29 162 PHE A N 1
ATOM 1363 C CA . PHE A 1 163 ? 51.715 57.527 14.598 1.00 22.73 162 PHE A CA 1
ATOM 1364 C C . PHE A 1 163 ? 51.051 57.528 13.232 1.00 23.43 162 PHE A C 1
ATOM 1365 O O . PHE A 1 163 ? 50.496 56.505 12.786 1.00 24.07 162 PHE A O 1
ATOM 1373 N N . GLN A 1 164 ? 51.056 58.697 12.614 1.00 23.29 163 GLN A N 1
ATOM 1374 C CA . GLN A 1 164 ? 50.579 58.882 11.242 1.00 25.04 163 GLN A CA 1
ATOM 1375 C C . GLN A 1 164 ? 51.764 59.100 10.302 1.00 22.98 163 GLN A C 1
ATOM 1376 O O . GLN A 1 164 ? 52.614 59.938 10.554 1.00 21.47 163 GLN A O 1
ATOM 1379 N N . PRO A 1 165 ? 51.828 58.361 9.190 1.00 22.47 164 PRO A N 1
ATOM 1380 C CA . PRO A 1 165 ? 52.924 58.613 8.234 1.00 21.46 164 PRO A CA 1
ATOM 1381 C C . PRO A 1 165 ? 52.762 59.969 7.553 1.00 21.61 164 PRO A C 1
ATOM 1382 O O . PRO A 1 165 ? 51.633 60.401 7.282 1.00 24.65 164 PRO A O 1
ATOM 1386 N N . VAL A 1 166 ? 53.878 60.652 7.350 1.00 20.82 165 VAL A N 1
ATOM 1387 C CA . VAL A 1 166 ? 53.915 61.951 6.691 1.00 21.61 165 VAL A CA 1
ATOM 1388 C C . VAL A 1 166 ? 54.521 61.788 5.289 1.00 21.16 165 VAL A C 1
ATOM 1389 O O . VAL A 1 166 ? 53.830 62.035 4.314 1.00 20.31 165 VAL A O 1
ATOM 1393 N N . LYS A 1 167 ? 55.774 61.354 5.194 1.00 19.93 166 LYS A N 1
ATOM 1394 C CA . LYS A 1 167 ? 56.500 61.295 3.948 1.00 18.64 166 LYS A CA 1
ATOM 1395 C C . LYS A 1 167 ? 57.827 60.625 4.170 1.00 19.03 166 LYS A C 1
ATOM 1396 O O . LYS A 1 167 ? 58.294 60.498 5.301 1.00 19.00 166 LYS A O 1
ATOM 1402 N N . GLU A 1 168 ? 58.431 60.193 3.078 1.00 18.35 167 GLU A N 1
ATOM 1403 C CA . GLU A 1 168 ? 59.766 59.682 3.151 1.00 19.09 167 GLU A CA 1
ATOM 1404 C C . GLU A 1 168 ? 60.737 60.834 3.444 1.00 19.11 167 GLU A C 1
ATOM 1405 O O . GLU A 1 168 ? 60.545 61.977 3.062 1.00 19.60 167 GLU A O 1
ATOM 1411 N N . VAL A 1 169 ? 61.811 60.472 4.129 1.00 20.60 168 VAL A N 1
ATOM 1412 C CA . VAL A 1 169 ? 62.918 61.379 4.403 1.00 19.80 168 VAL A CA 1
ATOM 1413 C C . VAL A 1 169 ? 64.245 60.716 3.976 1.00 18.70 168 VAL A C 1
ATOM 1414 O O . VAL A 1 169 ? 64.560 59.600 4.404 1.00 21.78 168 VAL A O 1
ATOM 1418 N N . GLU A 1 170 ? 64.918 61.396 3.080 1.00 21.79 169 GLU A N 1
ATOM 1419 C CA . GLU A 1 170 ? 66.218 60.988 2.555 1.00 19.93 169 GLU A CA 1
ATOM 1420 C C . GLU A 1 170 ? 67.288 61.389 3.543 1.00 23.38 169 GLU A C 1
ATOM 1421 O O . GLU A 1 170 ? 67.774 62.497 3.496 1.00 23.19 169 GLU A O 1
ATOM 1427 N N . LEU A 1 171 ? 67.586 60.508 4.485 1.00 22.53 170 LEU A N 1
ATOM 1428 C CA . LEU A 1 171 ? 68.547 60.755 5.545 1.00 21.80 170 LEU A CA 1
ATOM 1429 C C . LEU A 1 171 ? 69.899 60.215 5.067 1.00 22.14 170 LEU A C 1
ATOM 1430 O O . LEU A 1 171 ? 69.965 59.463 4.108 1.00 21.68 170 LEU A O 1
ATOM 1435 N N . PRO A 1 172 ? 71.003 60.606 5.735 1.00 26.16 171 PRO A N 1
ATOM 1436 C CA . PRO A 1 172 ? 72.321 60.098 5.305 1.00 26.50 171 PRO A CA 1
ATOM 1437 C C . PRO A 1 172 ? 72.416 58.562 5.322 1.00 22.48 171 PRO A C 1
ATOM 1438 O O . PRO A 1 172 ? 73.012 57.994 4.432 1.00 23.94 171 PRO A O 1
ATOM 1442 N N . ASP A 1 173 ? 71.740 57.923 6.272 1.00 25.79 172 ASP A N 1
ATOM 1443 C CA . ASP A 1 173 ? 71.839 56.488 6.458 1.00 27.61 172 ASP A CA 1
ATOM 1444 C C . ASP A 1 173 ? 70.725 55.609 5.943 1.00 29.84 172 ASP A C 1
ATOM 1445 O O . ASP A 1 173 ? 70.849 54.373 5.950 1.00 32.54 172 ASP A O 1
ATOM 1450 N N . LYS A 1 174 ? 69.651 56.223 5.479 1.00 26.81 173 LYS A N 1
ATOM 1451 C CA . LYS A 1 174 ? 68.511 55.451 5.051 1.00 24.79 173 LYS A CA 1
ATOM 1452 C C . LYS A 1 174 ? 67.484 56.347 4.388 1.00 21.55 173 LYS A C 1
ATOM 1453 O O . LYS A 1 174 ? 67.564 57.568 4.501 1.00 21.29 173 LYS A O 1
ATOM 1459 N N . ILE A 1 175 ? 66.509 55.723 3.763 1.00 21.64 174 ILE A N 1
ATOM 1460 C CA . ILE A 1 175 ? 65.295 56.427 3.424 1.00 23.03 174 ILE A CA 1
ATOM 1461 C C . ILE A 1 175 ? 64.322 56.027 4.552 1.00 21.01 174 ILE A C 1
ATOM 1462 O O . ILE A 1 175 ? 63.917 54.889 4.655 1.00 21.66 174 ILE A O 1
ATOM 1467 N N . GLY A 1 176 ? 63.996 56.980 5.404 1.00 21.22 175 GLY A N 1
ATOM 1468 C CA . GLY A 1 176 ? 63.075 56.750 6.481 1.00 19.68 175 GLY A CA 1
ATOM 1469 C C . GLY A 1 176 ? 61.667 57.144 6.083 1.00 18.79 175 GLY A C 1
ATOM 1470 O O . GLY A 1 176 ? 61.478 57.785 5.045 1.00 20.43 175 GLY A O 1
ATOM 1471 N N . LEU A 1 177 ? 60.702 56.718 6.888 1.00 17.61 176 LEU A N 1
ATOM 1472 C CA . LEU A 1 177 ? 59.316 57.139 6.771 1.00 18.07 176 LEU A CA 1
ATOM 1473 C C . LEU A 1 177 ? 59.095 58.024 7.986 1.00 17.89 176 LEU A C 1
ATOM 1474 O O . LEU A 1 177 ? 59.076 57.531 9.120 1.00 20.33 176 LEU A O 1
ATOM 1479 N N . LEU A 1 178 ? 59.000 59.327 7.771 1.00 20.76 177 LEU A N 1
ATOM 1480 C CA . LEU A 1 178 ? 58.694 60.248 8.874 1.00 21.66 177 LEU A CA 1
ATOM 1481 C C . LEU A 1 178 ? 57.236 60.016 9.305 1.00 22.41 177 LEU A C 1
ATOM 1482 O O . LEU A 1 178 ? 56.322 60.017 8.465 1.00 20.01 177 LEU A O 1
ATOM 1495 N N . LYS A 1 180 ? 54.417 61.004 12.646 1.00 20.74 179 LYS A N 1
ATOM 1496 C CA . LYS A 1 180 ? 54.144 61.887 13.776 1.00 21.17 179 LYS A CA 1
ATOM 1497 C C . LYS A 1 180 ? 53.022 61.357 14.635 1.00 23.03 179 LYS A C 1
ATOM 1498 O O . LYS A 1 180 ? 51.994 60.924 14.128 1.00 22.10 179 LYS A O 1
ATOM 1504 N N . CYS A 1 181 ? 53.223 61.406 15.948 1.00 19.84 180 CYS A N 1
ATOM 1505 C CA . CYS A 1 181 ? 52.212 61.008 16.921 1.00 22.70 180 CYS A CA 1
ATOM 1506 C C . CYS A 1 181 ? 51.856 62.234 17.765 1.00 21.99 180 CYS A C 1
ATOM 1507 O O . CYS A 1 181 ? 52.715 62.769 18.440 1.00 22.19 180 CYS A O 1
ATOM 1510 N N . GLU A 1 182 ? 50.612 62.677 17.666 1.00 23.66 181 GLU A N 1
ATOM 1511 C CA . GLU A 1 182 ? 50.081 63.798 18.414 1.00 21.61 181 GLU A CA 1
ATOM 1512 C C . GLU A 1 182 ? 49.596 63.290 19.762 1.00 22.70 181 GLU A C 1
ATOM 1513 O O . GLU A 1 182 ? 49.032 62.197 19.877 1.00 21.06 181 GLU A O 1
ATOM 1519 N N . GLN A 1 183 ? 49.769 64.083 20.798 1.00 21.73 182 GLN A N 1
ATOM 1520 C CA . GLN A 1 183 ? 49.434 63.574 22.119 1.00 23.81 182 GLN A CA 1
ATOM 1521 C C . GLN A 1 183 ? 47.970 63.129 22.305 1.00 23.38 182 GLN A C 1
ATOM 1522 O O . GLN A 1 183 ? 47.748 62.110 22.977 1.00 23.15 182 GLN A O 1
ATOM 1528 N N A ASN A 1 184 ? 46.999 63.863 21.761 0.50 24.07 183 ASN A N 1
ATOM 1529 N N B ASN A 1 184 ? 47.022 63.853 21.714 0.50 24.37 183 ASN A N 1
ATOM 1530 C CA A ASN A 1 184 ? 45.581 63.505 21.957 0.50 23.50 183 ASN A CA 1
ATOM 1531 C CA B ASN A 1 184 ? 45.593 63.539 21.872 0.50 24.73 183 ASN A CA 1
ATOM 1532 C C A ASN A 1 184 ? 45.298 62.120 21.348 0.50 24.24 183 ASN A C 1
ATOM 1533 C C B ASN A 1 184 ? 45.277 62.151 21.317 0.50 25.08 183 ASN A C 1
ATOM 1534 O O A ASN A 1 184 ? 44.568 61.330 21.944 0.50 22.09 183 ASN A O 1
ATOM 1535 O O B ASN A 1 184 ? 44.511 61.399 21.912 0.50 23.92 183 ASN A O 1
ATOM 1544 N N . VAL A 1 185 ? 45.905 61.826 20.194 1.00 25.34 184 VAL A N 1
ATOM 1545 C CA . VAL A 1 185 ? 45.741 60.532 19.538 1.00 23.42 184 VAL A CA 1
ATOM 1546 C C . VAL A 1 185 ? 46.396 59.444 20.405 1.00 24.16 184 VAL A C 1
ATOM 1547 O O . VAL A 1 185 ? 45.817 58.379 20.636 1.00 23.57 184 VAL A O 1
ATOM 1551 N N . PHE A 1 186 ? 47.617 59.706 20.854 1.00 23.49 185 PHE A N 1
ATOM 1552 C CA . PHE A 1 186 ? 48.355 58.759 21.702 1.00 22.27 185 PHE A CA 1
ATOM 1553 C C . PHE A 1 186 ? 47.600 58.366 22.971 1.00 20.74 185 PHE A C 1
ATOM 1554 O O . PHE A 1 186 ? 47.488 57.171 23.324 1.00 22.39 185 PHE A O 1
ATOM 1562 N N A GLU A 1 187 ? 47.087 59.362 23.705 0.50 22.40 186 GLU A N 1
ATOM 1563 N N B GLU A 1 187 ? 47.073 59.363 23.670 0.50 22.65 186 GLU A N 1
ATOM 1564 C CA A GLU A 1 187 ? 46.369 59.093 24.962 0.50 21.81 186 GLU A CA 1
ATOM 1565 C CA B GLU A 1 187 ? 46.385 59.118 24.931 0.50 22.53 186 GLU A CA 1
ATOM 1566 C C A GLU A 1 187 ? 45.150 58.199 24.707 0.50 21.14 186 GLU A C 1
ATOM 1567 C C B GLU A 1 187 ? 45.139 58.241 24.721 0.50 21.62 186 GLU A C 1
ATOM 1568 O O A GLU A 1 187 ? 44.862 57.330 25.520 0.50 24.10 186 GLU A O 1
ATOM 1569 O O B GLU A 1 187 ? 44.835 57.415 25.571 0.50 24.46 186 GLU A O 1
ATOM 1580 N N . LYS A 1 188 ? 44.453 58.409 23.595 1.00 22.55 187 LYS A N 1
ATOM 1581 C CA . LYS A 1 188 ? 43.332 57.537 23.208 1.00 23.86 187 LYS A CA 1
ATOM 1582 C C . LYS A 1 188 ? 43.856 56.086 22.985 1.00 22.81 187 LYS A C 1
ATOM 1583 O O . LYS A 1 188 ? 43.240 55.155 23.500 1.00 23.30 187 LYS A O 1
ATOM 1587 N N . ARG A 1 189 ? 44.970 55.903 22.270 1.00 22.29 188 ARG A N 1
ATOM 1588 C CA . ARG A 1 189 ? 45.520 54.572 22.009 1.00 23.29 188 ARG A CA 1
ATOM 1589 C C . ARG A 1 189 ? 46.052 53.935 23.275 1.00 23.25 188 ARG A C 1
ATOM 1590 O O . ARG A 1 189 ? 45.856 52.744 23.492 1.00 21.81 188 ARG A O 1
ATOM 1598 N N . TRP A 1 190 ? 46.673 54.727 24.136 1.00 22.55 189 TRP A N 1
ATOM 1599 C CA . TRP A 1 190 ? 47.189 54.233 25.425 1.00 22.19 189 TRP A CA 1
ATOM 1600 C C . TRP A 1 190 ? 46.029 53.778 26.284 1.00 23.41 189 TRP A C 1
ATOM 1601 O O . TRP A 1 190 ? 46.099 52.719 26.913 1.00 23.34 189 TRP A O 1
ATOM 1612 N N A SER A 1 191 ? 44.958 54.562 26.308 0.50 25.01 190 SER A N 1
ATOM 1613 N N B SER A 1 191 ? 44.971 54.595 26.284 0.50 24.31 190 SER A N 1
ATOM 1614 C CA A SER A 1 191 ? 43.762 54.180 27.056 0.50 25.61 190 SER A CA 1
ATOM 1615 C CA B SER A 1 191 ? 43.713 54.291 26.963 0.50 24.93 190 SER A CA 1
ATOM 1616 C C A SER A 1 191 ? 43.094 52.928 26.452 0.50 25.65 190 SER A C 1
ATOM 1617 C C B SER A 1 191 ? 43.118 52.967 26.447 0.50 25.16 190 SER A C 1
ATOM 1618 O O A SER A 1 191 ? 42.684 52.051 27.199 0.50 25.99 190 SER A O 1
ATOM 1619 O O B SER A 1 191 ? 42.797 52.088 27.241 0.50 25.26 190 SER A O 1
ATOM 1624 N N . ASP A 1 192 ? 43.001 52.838 25.127 1.00 25.50 191 ASP A N 1
ATOM 1625 C CA . ASP A 1 192 ? 42.503 51.613 24.469 1.00 24.40 191 ASP A CA 1
ATOM 1626 C C . ASP A 1 192 ? 43.304 50.386 24.954 1.00 24.17 191 ASP A C 1
ATOM 1627 O O . ASP A 1 192 ? 42.731 49.343 25.287 1.00 25.16 191 ASP A O 1
ATOM 1632 N N . TRP A 1 193 ? 44.630 50.504 24.954 1.00 23.02 192 TRP A N 1
ATOM 1633 C CA . TRP A 1 193 ? 45.518 49.436 25.398 1.00 21.52 192 TRP A CA 1
ATOM 1634 C C . TRP A 1 193 ? 45.181 48.977 26.836 1.00 21.59 192 TRP A C 1
ATOM 1635 O O . TRP A 1 193 ? 44.993 47.787 27.105 1.00 24.13 192 TRP A O 1
ATOM 1646 N N . LYS A 1 194 ? 45.134 49.941 27.751 1.00 22.47 193 LYS A N 1
ATOM 1647 C CA . LYS A 1 194 ? 44.912 49.694 29.156 1.00 22.22 193 LYS A CA 1
ATOM 1648 C C . LYS A 1 194 ? 43.490 49.207 29.427 1.00 25.30 193 LYS A C 1
ATOM 1649 O O . LYS A 1 194 ? 43.262 48.520 30.398 1.00 27.42 193 LYS A O 1
ATOM 1663 N N . ASN A 1 196 ? 41.918 47.169 27.428 1.00 29.51 195 ASN A N 1
ATOM 1664 C CA . ASN A 1 196 ? 41.760 45.912 26.691 1.00 32.55 195 ASN A CA 1
ATOM 1665 C C . ASN A 1 196 ? 40.952 46.049 25.394 1.00 32.41 195 ASN A C 1
ATOM 1666 O O . ASN A 1 196 ? 40.213 45.132 25.025 1.00 33.84 195 ASN A O 1
ATOM 1671 N N . LYS A 1 197 ? 41.080 47.197 24.718 1.00 30.38 196 LYS A N 1
ATOM 1672 C CA . LYS A 1 197 ? 40.400 47.449 23.433 1.00 31.79 196 LYS A CA 1
ATOM 1673 C C . LYS A 1 197 ? 41.375 47.990 22.358 1.00 30.81 196 LYS A C 1
ATOM 1674 O O . LYS A 1 197 ? 40.983 48.739 21.456 1.00 33.94 196 LYS A O 1
ATOM 1678 N N . PHE A 1 198 ? 42.635 47.582 22.436 1.00 32.56 197 PHE A N 1
ATOM 1679 C CA . PHE A 1 198 ? 43.650 48.089 21.517 1.00 32.26 197 PHE A CA 1
ATOM 1680 C C . PHE A 1 198 ? 43.409 47.572 20.111 1.00 35.51 197 PHE A C 1
ATOM 1681 O O . PHE A 1 198 ? 42.931 46.444 19.953 1.00 37.48 197 PHE A O 1
#

InterPro domains:
  IPR000182 GNAT domain [PS51186] (21-183)
  IPR016181 Acyl-CoA N-acyltransferase [SSF55729] (14-180)
  IPR019432 Acyltransferase MbtK/IucB-like, conserved domain [SM01006] (24-70)

Foldseek 3Di:
DAQAWDWDAQVLVRWIKTDHFDDVPLVVQQLCDPVCCLFPVSVDDSVVSVVVVVVLVVDDQWTWWMDTNPHIKIKIKGACVPDPCVVPDVDDRREIEMDIDDRDPVPPPPPVVQVNVLVSVSSPVPPVYFKYKYWGAPPPVCCVSCVLQADDWDAWDDDPSHTTTMIHGVVRNVVSSVCSSPND

Solvent-accessible surface area: 9346 Å² total

CATH classification: 3.40.630.30

Secondary structure (DSSP, 8-state):
-PPPPEEEEETTTTEEEEE--------------TTTHHHH-----HHHHHHHHHHHHT-TTEE--EEETTB--EEEEEEGGGSGGGGGS---TT-EEEEEE--SGGGSSSSTHHHHHHH--TTTTSTT--EEE---BTT----HHHHHTT-----EEE-SS-EEE--EEHHHHHHHHHHH----

B-factor: mean 26.55, std 7.71, range [13.79, 69.3]

Nearest PDB structures (foldseek):
  2qml-assembly1_A  TM=1.005E+00  e=1.896E-35  Halalkalibacterium halodurans
  7qf6-assembly1_F  TM=8.817E-01  e=3.816E-12  Aspergillus fumigatus
  1yk3-assembly2_B  TM=8.985E-01  e=1.133E-10  Mycobacterium tuberculosis
  2jdd-assembly1_A  TM=6.518E-01  e=8.095E-03  Bacillus licheniformis
  3efa-assembly1_A-2  TM=6.196E-01  e=1.045E-01  Lactiplantibacillus plantarum WCFS1